Protein AF-A0A7S3PKH2-F1 (afdb_monomer_lite)

InterPro domains:
  IPR006926 Vps16, N-terminal [PF04841] (1-79)
  IPR016534 Vacuolar protein sorting-associated protein 16 [PTHR12811] (1-166)

pLDDT: mean 84.59, std 20.88, range [30.23, 98.5]

Foldseek 3Di:
DPQDLQLLSLLLVLLVCVVVVHPSVVVSLVVCVVVVNLLVSLVVLLVVLLQDLDVVSVVSSLNSSVVSLVPDPDPVSSVVSVVSSVVSVLLVLLQNVCVPPVNPRNDGSVRVVVDDLLVVLVSCLVVVVLVVSLVSCVSVVPDVVSNVVSVVSNVVVVVVVVVPPPPPPPDDPPPDPPPDPPDDDDDDDPPDRD

Secondary structure (DSSP, 8-state):
------HHHHHHHHHHHHHTT-THHHHHHHHHHHTT-HHHHHHHHHHHHHH---HHHHHHHHHHHHHHHHT---HHHHHHHHHHHHHHHHHHHHHHHHHSTTT-----HHHHHTS-HHHHHHHHHHTT-HHHHHHHHHHTT--HHHHHHHHHHHHHHHHHHHHTS-TTS-SSTTSS-SSS-----------S--

Sequence (194 aa):
RIGSFAPAAMLVDAVDAMDNDDPKADENIRAVKEEGGLVEAVRDCINAACSEFEISRQKVLLRAAALGKAFCDNRQDQSGMSEQFLNACNTLRSLNVLRHRSIGIPLTVTQYDCMTPMQVIQRLITRNHHFLAQKLCKYLRLPLSVERKVLEHWACKKVEKRGTIPVMVLNSDLGDNANSKLNLSPRNNINQDI

Radius of gyration: 23.9 Å; chains: 1; bounding box: 46×31×76 Å

Structure (mmCIF, N/CA/C/O backbone):
data_AF-A0A7S3PKH2-F1
#
_entry.id   AF-A0A7S3PKH2-F1
#
loop_
_atom_site.group_PDB
_atom_site.id
_atom_site.type_symbol
_atom_site.label_atom_id
_atom_site.label_alt_id
_atom_site.label_comp_id
_atom_site.label_asym_id
_atom_site.label_entity_id
_atom_site.label_seq_id
_atom_site.pdbx_PDB_ins_code
_atom_site.Cartn_x
_atom_site.Cartn_y
_atom_site.Cartn_z
_atom_site.occupancy
_atom_site.B_iso_or_equiv
_atom_site.auth_seq_id
_atom_site.auth_comp_id
_atom_site.auth_asym_id
_atom_site.auth_atom_id
_atom_site.pdbx_PDB_model_num
ATOM 1 N N . ARG A 1 1 ? -21.289 -17.463 10.075 1.00 44.75 1 ARG A N 1
ATOM 2 C CA . ARG A 1 1 ? -19.948 -16.855 9.912 1.00 44.75 1 ARG A CA 1
ATOM 3 C C . ARG A 1 1 ? -19.454 -16.583 11.323 1.00 44.75 1 ARG A C 1
ATOM 5 O O . ARG A 1 1 ? -20.130 -15.847 12.022 1.00 44.75 1 ARG A O 1
ATOM 12 N N . ILE A 1 2 ? -18.414 -17.2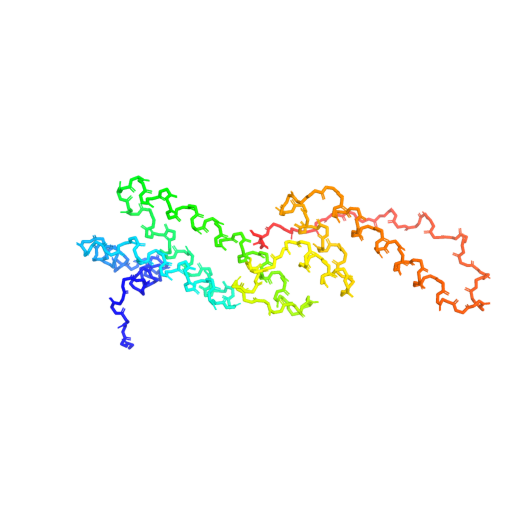70 11.793 1.00 49.44 2 ILE A N 1
ATOM 13 C CA . ILE A 1 2 ? -17.791 -16.910 13.074 1.00 49.44 2 ILE A CA 1
ATOM 14 C C . ILE A 1 2 ? -16.904 -15.709 12.735 1.00 49.44 2 ILE A C 1
ATOM 16 O O . ILE A 1 2 ? -15.962 -15.861 11.959 1.00 49.44 2 ILE A O 1
ATOM 20 N N . GLY A 1 3 ? -17.318 -14.514 13.155 1.00 64.38 3 GLY A N 1
ATOM 21 C CA . GLY A 1 3 ? -16.560 -13.280 12.942 1.00 64.38 3 GLY A CA 1
ATOM 22 C C . GLY A 1 3 ? -15.313 -13.265 13.820 1.00 64.38 3 GLY A C 1
ATOM 23 O O . GLY A 1 3 ? -15.307 -13.857 14.899 1.00 64.38 3 GLY A O 1
ATOM 24 N N . SER A 1 4 ? -14.247 -12.627 13.343 1.00 79.31 4 SER A N 1
ATOM 25 C CA . SER A 1 4 ? -13.090 -12.336 14.185 1.00 79.31 4 SER A CA 1
ATOM 26 C C . SER A 1 4 ? -13.414 -11.116 15.037 1.00 79.31 4 SER A C 1
ATOM 28 O O . SER A 1 4 ? -13.836 -10.100 14.499 1.00 79.31 4 SER A O 1
ATOM 30 N N . PHE A 1 5 ? -13.169 -11.199 16.341 1.00 86.12 5 PHE A N 1
ATOM 31 C CA . PHE A 1 5 ? -13.288 -10.059 17.256 1.00 86.12 5 PHE A CA 1
ATOM 32 C C . PHE A 1 5 ? -11.993 -9.237 17.333 1.00 86.12 5 PHE A C 1
ATOM 34 O O . PHE A 1 5 ? -11.817 -8.431 18.237 1.00 86.12 5 PHE A O 1
ATOM 41 N N . ALA A 1 6 ? -11.047 -9.455 16.411 1.00 92.75 6 ALA A N 1
ATOM 42 C CA . ALA A 1 6 ? -9.847 -8.633 16.345 1.00 92.75 6 ALA A CA 1
ATOM 43 C C . ALA A 1 6 ? -10.223 -7.186 15.959 1.00 92.75 6 ALA A C 1
ATOM 45 O O . ALA A 1 6 ? -10.975 -7.009 14.996 1.00 92.75 6 ALA A O 1
ATOM 46 N N . PRO A 1 7 ? -9.650 -6.153 16.602 1.00 94.69 7 PRO A N 1
ATOM 47 C CA . PRO A 1 7 ? -9.992 -4.754 16.334 1.00 94.69 7 PRO A CA 1
ATOM 48 C C . PRO A 1 7 ? -9.915 -4.346 14.853 1.00 94.69 7 PRO A C 1
ATOM 50 O O . PRO A 1 7 ? -10.797 -3.662 14.337 1.00 94.69 7 PRO A O 1
ATOM 53 N N . ALA A 1 8 ? -8.897 -4.816 14.125 1.00 95.94 8 ALA A N 1
ATOM 54 C CA . ALA A 1 8 ? -8.764 -4.568 12.688 1.00 95.94 8 ALA A CA 1
ATOM 55 C C . ALA A 1 8 ? -9.882 -5.228 11.859 1.00 95.94 8 ALA A C 1
ATOM 57 O O . ALA A 1 8 ? -10.367 -4.639 10.895 1.00 95.94 8 ALA A O 1
ATOM 58 N N . ALA A 1 9 ? -10.318 -6.433 12.242 1.00 95.38 9 ALA A N 1
ATOM 59 C CA . ALA A 1 9 ? -11.433 -7.112 11.585 1.00 95.38 9 ALA A CA 1
ATOM 60 C C . ALA A 1 9 ? -12.753 -6.378 11.847 1.00 95.38 9 ALA A C 1
ATOM 62 O O . ALA A 1 9 ? -13.526 -6.187 10.917 1.00 95.38 9 ALA A O 1
ATOM 63 N N . MET A 1 10 ? -12.956 -5.869 13.066 1.00 95.75 10 MET A N 1
ATOM 64 C CA . MET A 1 10 ? -14.121 -5.046 13.401 1.00 95.75 10 MET A CA 1
ATOM 65 C C . MET A 1 10 ? -14.162 -3.736 12.603 1.00 95.75 10 MET A C 1
ATOM 67 O O . MET A 1 10 ? -15.242 -3.314 12.200 1.00 95.75 10 MET A O 1
ATOM 71 N N . LEU A 1 11 ? -13.013 -3.109 12.310 1.00 96.12 11 LEU A N 1
ATOM 72 C CA . LEU A 1 11 ? -12.967 -1.947 11.408 1.00 96.12 11 LEU A CA 1
ATOM 73 C C . LEU A 1 11 ? -13.357 -2.305 9.968 1.00 96.12 11 LEU A C 1
ATOM 75 O O . LEU A 1 11 ? -13.996 -1.502 9.291 1.00 96.12 11 LEU A O 1
ATOM 79 N N . VAL A 1 12 ? -12.976 -3.490 9.486 1.00 96.75 12 VAL A N 1
ATOM 80 C CA . VAL A 1 12 ? -13.393 -3.978 8.162 1.00 96.75 12 VAL A CA 1
ATOM 81 C C . VAL A 1 12 ? -14.892 -4.272 8.146 1.00 96.75 12 VAL A C 1
ATOM 83 O O . VAL A 1 12 ? -15.587 -3.793 7.254 1.00 96.75 12 VAL A O 1
ATOM 86 N N . ASP A 1 13 ? -15.404 -4.964 9.165 1.00 95.75 13 ASP A N 1
ATOM 87 C CA . ASP A 1 13 ? -16.836 -5.231 9.320 1.00 95.75 13 ASP A CA 1
ATOM 88 C C . ASP A 1 13 ? -17.636 -3.924 9.454 1.00 95.75 13 ASP A C 1
ATOM 90 O O . ASP A 1 13 ? -18.756 -3.833 8.960 1.00 95.75 13 ASP A O 1
ATOM 94 N N . ALA A 1 14 ? -17.066 -2.888 10.080 1.00 95.38 14 ALA A N 1
ATOM 95 C CA . ALA A 1 14 ? -17.668 -1.561 10.133 1.00 95.38 14 ALA A CA 1
ATOM 96 C C . ALA A 1 14 ? -17.774 -0.920 8.744 1.00 95.38 14 ALA A C 1
ATOM 98 O O . ALA A 1 14 ? -18.816 -0.361 8.427 1.00 95.38 14 ALA A O 1
ATOM 99 N N . VAL A 1 15 ? -16.744 -1.025 7.895 1.00 95.81 15 VAL A N 1
ATOM 100 C CA . VAL A 1 15 ? -16.811 -0.538 6.504 1.00 95.81 15 VAL A CA 1
ATOM 101 C C . VAL A 1 15 ? -17.889 -1.276 5.714 1.00 95.81 15 VAL A C 1
ATOM 103 O O . VAL A 1 15 ? -18.673 -0.632 5.019 1.00 95.81 15 VAL A O 1
ATOM 106 N N . ASP A 1 16 ? -17.961 -2.600 5.847 1.00 94.62 16 ASP A N 1
ATOM 107 C CA . ASP A 1 16 ? -18.992 -3.400 5.185 1.00 94.62 16 ASP A CA 1
ATOM 108 C C . ASP A 1 16 ? -20.396 -3.031 5.699 1.00 94.62 16 ASP A C 1
ATOM 110 O O . ASP A 1 16 ? -21.332 -2.910 4.912 1.00 94.62 16 ASP A O 1
ATOM 114 N N . ALA A 1 17 ? -20.560 -2.808 7.005 1.00 95.19 17 ALA A N 1
ATOM 115 C CA . ALA A 1 17 ? -21.818 -2.352 7.594 1.00 95.19 17 ALA A CA 1
ATOM 116 C C . ALA A 1 17 ? -22.208 -0.947 7.103 1.00 95.19 17 ALA A C 1
ATOM 118 O O . ALA A 1 17 ? -23.367 -0.733 6.754 1.00 95.19 17 ALA A O 1
ATOM 119 N N . MET A 1 18 ? -21.249 -0.019 6.992 1.00 93.31 18 MET A N 1
ATOM 120 C CA . MET A 1 18 ? -21.479 1.326 6.446 1.00 93.31 18 MET A CA 1
ATOM 121 C C . MET A 1 18 ? -21.969 1.277 4.999 1.00 93.31 18 MET A C 1
ATOM 123 O O . MET A 1 18 ? -22.882 2.012 4.644 1.00 93.31 18 MET A O 1
ATOM 127 N N . ASP A 1 19 ? -21.391 0.403 4.172 1.00 94.12 19 ASP A N 1
ATOM 128 C CA . ASP A 1 19 ? -21.799 0.241 2.771 1.00 94.12 19 ASP A CA 1
ATOM 129 C C . ASP A 1 19 ? -23.224 -0.329 2.626 1.00 94.12 19 ASP A C 1
ATOM 131 O O . ASP A 1 19 ? -23.827 -0.209 1.560 1.00 94.12 19 ASP A O 1
ATOM 135 N N . ASN A 1 20 ? -23.761 -0.936 3.689 1.00 95.56 20 ASN A N 1
ATOM 136 C CA . ASN A 1 20 ? -25.107 -1.507 3.746 1.00 95.56 20 ASN A CA 1
ATOM 137 C C . ASN A 1 20 ? -26.087 -0.680 4.602 1.00 95.56 20 ASN A C 1
ATOM 139 O O . ASN A 1 20 ? -27.177 -1.173 4.893 1.00 95.56 20 ASN A O 1
ATOM 143 N N . ASP A 1 21 ? -25.707 0.532 5.028 1.00 93.88 21 ASP A N 1
ATOM 144 C CA . ASP A 1 21 ? -26.478 1.372 5.959 1.00 93.88 21 ASP A CA 1
ATOM 145 C C . ASP A 1 21 ? -26.887 0.630 7.261 1.00 93.88 21 ASP A C 1
ATOM 147 O O . ASP A 1 21 ? -27.931 0.902 7.859 1.00 93.88 21 ASP A O 1
ATOM 151 N N . ASP A 1 22 ? -26.070 -0.332 7.712 1.00 95.19 22 ASP A N 1
ATOM 152 C CA . ASP A 1 22 ? -26.314 -1.115 8.929 1.00 95.19 22 ASP A CA 1
ATOM 153 C C . ASP A 1 22 ? -25.787 -0.343 10.161 1.00 95.19 22 ASP A C 1
ATOM 155 O O . ASP A 1 22 ? -24.598 0.003 10.208 1.00 95.19 22 ASP A O 1
ATOM 159 N N . PRO A 1 23 ? -26.621 -0.091 11.195 1.00 92.25 23 PRO A N 1
ATOM 160 C CA . PRO A 1 23 ? -26.207 0.615 12.413 1.00 92.25 23 PRO A CA 1
ATOM 161 C C . PRO A 1 23 ? -25.042 -0.052 13.160 1.00 92.25 23 PRO A C 1
ATOM 163 O O . PRO A 1 23 ? -24.357 0.620 13.934 1.00 92.25 23 PRO A O 1
ATOM 166 N N . LYS A 1 24 ? -24.753 -1.334 12.896 1.00 92.00 24 LYS A N 1
ATOM 167 C CA . LYS A 1 24 ? -23.571 -2.028 13.433 1.00 92.00 24 LYS A CA 1
ATOM 168 C C . LYS A 1 24 ? -22.248 -1.362 13.073 1.00 92.00 24 LYS A C 1
ATOM 170 O O . LYS A 1 24 ? -21.253 -1.601 13.753 1.00 92.00 24 LYS A O 1
ATOM 175 N N . ALA A 1 25 ? -22.216 -0.535 12.029 1.00 93.12 25 ALA A N 1
ATOM 176 C CA . ALA A 1 25 ? -21.058 0.290 11.714 1.00 93.12 25 ALA A CA 1
ATOM 177 C C . ALA A 1 25 ? -20.608 1.122 12.925 1.00 93.12 25 ALA A C 1
ATOM 179 O O . ALA A 1 25 ? -19.445 1.062 13.328 1.00 93.12 25 ALA A O 1
ATOM 180 N N . ASP A 1 26 ? -21.546 1.848 13.536 1.00 93.19 26 ASP A N 1
ATOM 181 C CA . ASP A 1 26 ? -21.287 2.704 14.693 1.00 93.19 26 ASP A CA 1
ATOM 182 C C . ASP A 1 26 ? -20.911 1.872 15.927 1.00 93.19 26 ASP A C 1
ATOM 184 O O . ASP A 1 26 ? -19.992 2.238 16.661 1.00 93.19 26 ASP A O 1
ATOM 188 N N . GLU A 1 27 ? -21.584 0.736 16.137 1.00 93.50 27 GLU A N 1
ATOM 189 C CA . GLU A 1 27 ? -21.308 -0.189 17.246 1.00 93.50 27 GLU A CA 1
ATOM 190 C C . GLU A 1 27 ? -19.873 -0.730 17.184 1.00 93.50 27 GLU A C 1
ATOM 192 O O . GLU A 1 27 ? -19.136 -0.651 18.168 1.00 93.50 27 GLU A O 1
ATOM 197 N N . ASN A 1 28 ? -19.443 -1.206 16.012 1.00 93.62 28 ASN A N 1
ATOM 198 C CA . ASN A 1 28 ? -18.109 -1.770 15.811 1.00 93.62 28 ASN A CA 1
ATOM 199 C C . ASN A 1 28 ? -17.004 -0.728 16.032 1.00 93.62 28 ASN A C 1
ATOM 201 O O . ASN A 1 28 ? -16.009 -1.013 16.698 1.00 93.62 28 ASN A O 1
ATOM 205 N N . ILE A 1 29 ? -17.167 0.491 15.503 1.00 93.56 29 ILE A N 1
ATOM 206 C CA . ILE A 1 29 ? -16.170 1.561 15.669 1.00 93.56 29 ILE A CA 1
ATOM 207 C C . ILE A 1 29 ? -16.077 1.992 17.135 1.00 93.56 29 ILE A C 1
ATOM 209 O O . ILE A 1 29 ? -14.972 2.198 17.644 1.00 93.56 29 ILE A O 1
ATOM 213 N N . ARG A 1 30 ? -17.220 2.129 17.822 1.00 93.62 30 ARG A N 1
ATOM 214 C CA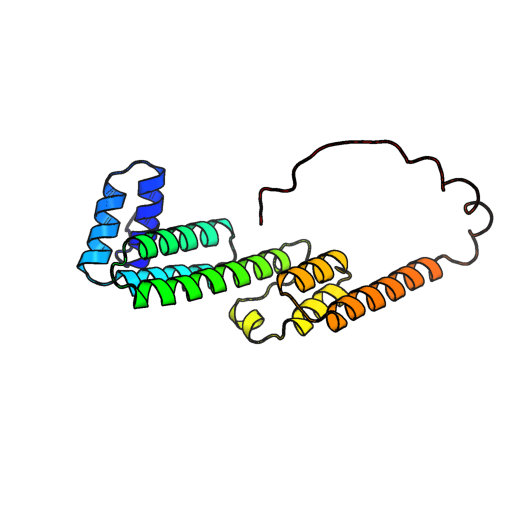 . ARG A 1 30 ? -17.246 2.496 19.245 1.00 93.62 30 ARG A CA 1
ATOM 215 C C . ARG A 1 30 ? -16.586 1.435 20.106 1.00 93.62 30 ARG A C 1
ATOM 217 O O . ARG A 1 30 ? -15.742 1.802 20.912 1.00 93.62 30 ARG A O 1
ATOM 224 N N . ALA A 1 31 ? -16.878 0.158 19.871 1.00 93.75 31 ALA A N 1
ATOM 225 C CA . ALA A 1 31 ? -16.247 -0.939 20.599 1.00 93.75 31 ALA A CA 1
ATOM 226 C C . ALA A 1 31 ? -14.712 -0.895 20.476 1.00 93.75 31 ALA A C 1
ATOM 228 O O . ALA A 1 31 ? -14.007 -0.869 21.482 1.00 93.75 31 ALA A O 1
ATOM 229 N N . VAL A 1 32 ? -14.183 -0.749 19.253 1.00 94.25 32 VAL A N 1
ATOM 230 C CA . VAL A 1 32 ? -12.729 -0.629 19.026 1.00 94.25 32 VAL A CA 1
ATOM 231 C C . VAL A 1 32 ? -12.134 0.610 19.712 1.00 94.25 32 VAL A C 1
ATOM 233 O O . VAL A 1 32 ? -11.001 0.573 20.202 1.00 94.25 32 VAL A O 1
ATOM 236 N N . LYS A 1 33 ? -12.872 1.728 19.738 1.00 93.19 33 LYS A N 1
ATOM 237 C CA . LYS A 1 33 ? -12.431 2.976 20.375 1.00 93.19 33 LYS A CA 1
ATOM 238 C C . LYS A 1 33 ? -12.424 2.876 21.903 1.00 93.19 33 LYS A C 1
ATOM 240 O O . LYS A 1 33 ? -11.455 3.316 22.517 1.00 93.19 33 LYS A O 1
ATOM 245 N N . GLU A 1 34 ? -13.470 2.317 22.503 1.00 92.62 34 GLU A N 1
ATOM 246 C CA . GLU A 1 34 ? -13.624 2.166 23.957 1.00 92.62 34 GLU A CA 1
ATOM 247 C C . GLU A 1 34 ? -12.574 1.222 24.554 1.00 92.62 34 GLU A C 1
ATOM 249 O O . GLU A 1 34 ? -12.066 1.477 25.645 1.00 92.62 34 GLU A O 1
ATOM 254 N N . GLU A 1 35 ? -12.166 0.196 23.805 1.00 91.12 35 GLU A N 1
ATOM 255 C CA . GLU A 1 35 ? -11.069 -0.705 24.180 1.00 91.12 35 GLU A CA 1
ATOM 256 C C . GLU A 1 35 ? -9.669 -0.092 23.972 1.00 91.12 35 GLU A C 1
ATOM 258 O O . GLU A 1 35 ? -8.658 -0.705 24.312 1.00 91.12 35 GLU A O 1
ATOM 263 N N . GLY A 1 36 ? -9.577 1.117 23.405 1.00 89.12 36 GLY A N 1
ATOM 264 C CA . GLY A 1 36 ? -8.302 1.782 23.116 1.00 89.12 36 GLY A CA 1
ATOM 265 C C . GLY A 1 36 ? -7.509 1.151 21.963 1.00 89.12 36 GLY A C 1
ATOM 266 O O . GLY A 1 36 ? -6.357 1.519 21.736 1.00 89.12 36 GLY A O 1
ATOM 267 N N . GLY A 1 37 ? -8.115 0.235 21.202 1.00 90.88 37 GLY A N 1
ATOM 268 C CA . GLY A 1 37 ? -7.459 -0.537 20.142 1.00 90.88 37 GLY A CA 1
ATOM 269 C C . GLY A 1 37 ? -7.336 0.183 18.796 1.00 90.88 37 GLY A C 1
ATOM 270 O O . GLY A 1 37 ? -6.770 -0.369 17.857 1.00 90.88 37 GLY A O 1
ATOM 271 N N . LEU A 1 38 ? -7.853 1.409 18.664 1.00 94.31 38 LEU A N 1
ATOM 272 C CA . LEU A 1 38 ? -8.009 2.089 17.371 1.00 94.31 38 LEU A CA 1
ATOM 273 C C . LEU A 1 38 ? -6.685 2.288 16.614 1.00 94.31 38 LEU A C 1
ATOM 275 O O . LEU A 1 38 ? -6.620 2.063 15.407 1.00 94.31 38 LEU A O 1
ATOM 279 N N . VAL A 1 39 ? -5.618 2.687 17.314 1.00 95.69 39 VAL A N 1
ATOM 280 C CA . VAL A 1 39 ? -4.307 2.942 16.691 1.00 95.69 39 VAL A CA 1
ATOM 281 C C . VAL A 1 39 ? -3.681 1.650 16.162 1.00 95.69 39 VAL A C 1
ATOM 283 O O . VAL A 1 39 ? -3.133 1.627 15.058 1.00 95.69 39 VAL A O 1
ATOM 286 N N . GLU A 1 40 ? -3.769 0.570 16.935 1.00 96.00 40 GLU A N 1
ATOM 287 C CA . GLU A 1 40 ? -3.270 -0.747 16.537 1.00 96.00 40 GLU A CA 1
ATOM 288 C C . GLU A 1 40 ? -4.110 -1.328 15.397 1.00 96.00 40 GLU A C 1
ATOM 290 O O . GLU A 1 40 ? -3.555 -1.722 14.376 1.00 96.00 40 GLU A O 1
ATOM 295 N N . ALA A 1 41 ? -5.439 -1.238 15.489 1.00 97.19 41 ALA A N 1
ATOM 296 C CA . ALA A 1 41 ? -6.366 -1.688 14.455 1.00 97.19 41 ALA A CA 1
ATOM 297 C C . ALA A 1 41 ? -6.105 -1.022 13.094 1.00 97.19 41 ALA A C 1
ATOM 299 O O . ALA A 1 41 ? -6.090 -1.689 12.057 1.00 97.19 41 ALA A O 1
ATOM 300 N N . VAL A 1 42 ? -5.863 0.295 13.086 1.00 97.81 42 VAL A N 1
ATOM 301 C CA . VAL A 1 42 ? -5.504 1.041 11.870 1.00 97.81 42 VAL A CA 1
ATOM 302 C C . VAL A 1 42 ? -4.170 0.555 11.309 1.00 97.81 42 VAL A C 1
ATOM 304 O O . VAL A 1 42 ? -4.059 0.338 10.099 1.00 97.81 42 VAL A O 1
ATOM 307 N N . ARG A 1 43 ? -3.158 0.376 12.165 1.00 97.69 43 ARG A N 1
ATOM 308 C CA . ARG A 1 43 ? -1.836 -0.105 11.748 1.00 97.69 43 ARG A CA 1
ATOM 309 C C . ARG A 1 43 ? -1.917 -1.510 11.158 1.00 97.69 43 ARG A C 1
ATOM 311 O O . ARG A 1 43 ? -1.320 -1.761 10.115 1.00 97.69 43 ARG A O 1
ATOM 318 N N . ASP A 1 44 ? -2.698 -2.387 11.769 1.00 98.06 44 ASP A N 1
ATOM 319 C CA . ASP A 1 44 ? -2.919 -3.749 11.299 1.00 98.06 44 ASP A CA 1
ATOM 320 C C . ASP A 1 44 ? -3.655 -3.778 9.962 1.00 98.06 44 ASP A C 1
ATOM 322 O O . ASP A 1 44 ? -3.247 -4.511 9.065 1.00 98.06 44 ASP A O 1
ATOM 326 N N . CYS A 1 45 ? -4.663 -2.922 9.765 1.00 98.31 45 CYS A N 1
ATOM 327 C CA . CYS A 1 45 ? -5.311 -2.762 8.462 1.00 98.31 45 CYS A CA 1
ATOM 328 C C . CYS A 1 45 ? -4.315 -2.302 7.382 1.00 98.31 45 CYS A C 1
ATOM 330 O O . CYS A 1 45 ? -4.312 -2.835 6.271 1.00 98.31 45 CYS A O 1
ATOM 332 N N . ILE A 1 46 ? -3.435 -1.3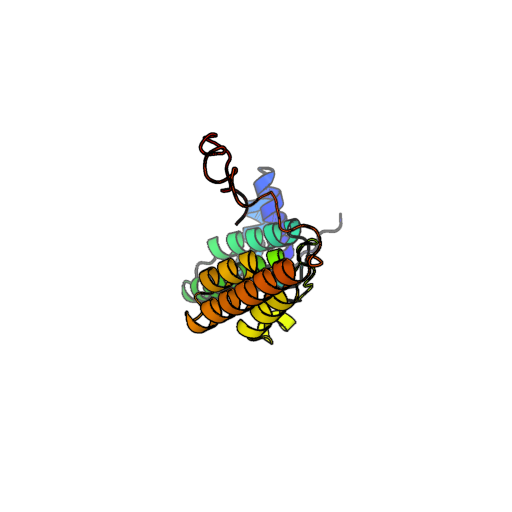43 7.699 1.00 98.50 46 ILE A N 1
ATOM 333 C CA . ILE A 1 46 ? -2.387 -0.869 6.778 1.00 98.50 46 ILE A CA 1
ATOM 334 C C . ILE A 1 46 ? -1.396 -1.995 6.452 1.00 98.50 46 ILE A C 1
ATOM 336 O O . ILE A 1 46 ? -1.090 -2.232 5.282 1.00 98.50 46 ILE A O 1
ATOM 340 N N . ASN A 1 47 ? -0.913 -2.710 7.468 1.00 98.06 47 ASN A N 1
ATOM 341 C CA . ASN A 1 47 ? 0.034 -3.811 7.305 1.00 98.06 47 ASN A CA 1
ATOM 342 C C . ASN A 1 47 ? -0.576 -4.958 6.495 1.00 98.06 47 ASN A C 1
ATOM 344 O O . ASN A 1 47 ? 0.049 -5.443 5.553 1.00 98.06 47 ASN A O 1
ATOM 348 N N . ALA A 1 48 ? -1.818 -5.338 6.799 1.00 98.00 48 ALA A N 1
ATOM 349 C CA . ALA A 1 48 ? -2.558 -6.335 6.042 1.00 98.00 48 ALA A CA 1
ATOM 350 C C . ALA A 1 48 ? -2.711 -5.908 4.575 1.00 98.00 48 ALA A C 1
ATOM 352 O O . ALA A 1 48 ? -2.448 -6.709 3.681 1.00 98.00 48 ALA A O 1
ATOM 353 N N . ALA A 1 49 ? -3.036 -4.637 4.300 1.00 98.38 49 ALA A N 1
ATOM 354 C CA . ALA A 1 49 ? -3.107 -4.134 2.927 1.00 98.38 49 ALA A CA 1
ATOM 355 C C . ALA A 1 49 ? -1.757 -4.275 2.202 1.00 98.38 49 ALA A C 1
ATOM 357 O O . ALA A 1 49 ? -1.714 -4.676 1.041 1.00 98.38 49 ALA A O 1
ATOM 358 N N . CYS A 1 50 ? -0.644 -4.002 2.886 1.00 98.00 50 CYS A N 1
ATOM 359 C CA . CYS A 1 50 ? 0.711 -4.175 2.355 1.00 98.00 50 CYS A CA 1
ATOM 360 C C . CYS A 1 50 ? 1.080 -5.644 2.068 1.00 98.00 50 CYS A C 1
ATOM 362 O O . CYS A 1 50 ? 1.864 -5.917 1.152 1.00 98.00 50 CYS A O 1
ATOM 364 N N . SER A 1 51 ? 0.512 -6.591 2.816 1.00 97.12 51 SER A N 1
ATOM 365 C CA . SER A 1 51 ? 0.690 -8.032 2.597 1.00 97.12 51 SER A CA 1
ATOM 366 C C . SER A 1 51 ? -0.196 -8.596 1.483 1.00 97.12 51 SER A C 1
ATOM 368 O O . SER A 1 51 ? 0.106 -9.662 0.947 1.00 97.12 51 SER A O 1
ATOM 370 N N . GLU A 1 52 ? -1.256 -7.887 1.098 1.00 96.69 52 GLU A N 1
ATOM 371 C CA . GLU A 1 52 ? -2.201 -8.341 0.083 1.00 96.69 52 GLU A CA 1
ATOM 372 C C . GLU A 1 52 ? -1.738 -8.053 -1.353 1.00 96.69 52 GLU A C 1
ATOM 374 O O . GLU A 1 52 ? -1.103 -7.038 -1.667 1.00 96.69 52 GLU A O 1
ATOM 379 N N . PHE A 1 53 ? -2.107 -8.954 -2.265 1.00 94.94 53 PHE A N 1
ATOM 380 C CA . PHE A 1 53 ? -1.892 -8.793 -3.710 1.00 94.94 53 PHE A CA 1
ATOM 381 C C . PHE A 1 53 ? -3.177 -8.429 -4.457 1.00 94.94 53 PHE A C 1
ATOM 383 O O . PHE A 1 53 ? -3.109 -7.852 -5.543 1.00 94.94 53 PHE A O 1
ATOM 390 N N . GLU A 1 54 ? -4.340 -8.757 -3.895 1.00 96.38 54 GLU A N 1
ATOM 391 C CA . GLU A 1 54 ? -5.629 -8.459 -4.507 1.00 96.38 54 GLU A CA 1
ATOM 392 C C . GLU A 1 54 ? -6.016 -6.993 -4.258 1.00 96.38 54 GLU A C 1
ATOM 394 O O . GLU A 1 54 ? -6.167 -6.558 -3.116 1.00 96.38 54 GLU A O 1
ATOM 399 N N . ILE A 1 55 ? -6.189 -6.217 -5.333 1.00 96.75 55 ILE A N 1
ATOM 400 C CA . ILE A 1 55 ? -6.439 -4.766 -5.249 1.00 96.75 55 ILE A CA 1
ATOM 401 C C . ILE A 1 55 ? -7.755 -4.458 -4.517 1.00 96.75 55 ILE A C 1
ATOM 403 O O . ILE A 1 55 ? -7.836 -3.476 -3.782 1.00 96.75 55 ILE A O 1
ATOM 407 N N . SER A 1 56 ? -8.784 -5.288 -4.692 1.00 96.81 56 SER A N 1
ATOM 408 C CA . SER A 1 56 ? -10.066 -5.185 -3.978 1.00 96.81 56 SER A CA 1
ATOM 409 C C . SER A 1 56 ? -9.865 -5.257 -2.458 1.00 96.81 56 SER A C 1
ATOM 411 O O . SER A 1 56 ? -10.288 -4.351 -1.742 1.00 96.81 56 SER A O 1
ATOM 413 N N . ARG A 1 57 ? -9.141 -6.273 -1.969 1.00 97.31 57 ARG A N 1
ATOM 414 C CA . ARG A 1 57 ? -8.838 -6.472 -0.542 1.00 97.31 57 ARG A CA 1
ATOM 415 C C . ARG A 1 57 ? -7.975 -5.347 0.017 1.00 97.31 57 ARG A C 1
ATOM 417 O O . ARG A 1 57 ? -8.290 -4.817 1.078 1.00 97.31 57 ARG A O 1
ATOM 424 N N . GLN A 1 58 ? -6.950 -4.913 -0.721 1.00 98.12 58 GLN A N 1
ATOM 425 C CA . GLN A 1 58 ? -6.154 -3.738 -0.349 1.00 98.12 58 GLN A CA 1
ATOM 426 C C . GLN A 1 58 ? -7.031 -2.492 -0.163 1.00 98.12 58 GLN A C 1
ATOM 428 O O . GLN A 1 58 ? -6.882 -1.781 0.827 1.00 98.12 58 GLN A O 1
ATOM 433 N N . LYS A 1 59 ? -7.959 -2.227 -1.097 1.00 97.69 59 LYS A N 1
ATOM 434 C CA . LYS A 1 59 ? -8.875 -1.078 -1.019 1.00 97.69 59 LYS A CA 1
ATOM 435 C C . LYS A 1 59 ? -9.773 -1.164 0.218 1.00 97.69 59 LYS A C 1
ATOM 437 O O . LYS A 1 59 ? -9.903 -0.162 0.912 1.00 97.69 59 LYS A O 1
ATOM 442 N N . VAL A 1 60 ? -10.348 -2.330 0.520 1.00 97.75 60 VAL A N 1
ATOM 443 C CA . VAL A 1 60 ? -11.185 -2.529 1.722 1.00 97.75 60 VAL A CA 1
ATOM 444 C C . VAL A 1 60 ? -10.384 -2.277 3.003 1.00 97.75 60 VAL A C 1
ATOM 446 O O . VAL A 1 60 ? -10.807 -1.490 3.845 1.00 97.75 60 VAL A O 1
ATOM 449 N N . LEU A 1 61 ? -9.184 -2.848 3.116 1.00 98.44 61 LEU A N 1
ATOM 450 C CA . LEU A 1 61 ? -8.312 -2.665 4.281 1.00 98.44 61 LEU A CA 1
ATOM 451 C C . LEU A 1 61 ? -7.872 -1.204 4.461 1.00 98.44 61 LEU A C 1
ATOM 453 O O . LEU A 1 61 ? -7.891 -0.673 5.569 1.00 98.44 61 LEU A O 1
ATOM 457 N N . LEU A 1 62 ? -7.532 -0.509 3.372 1.00 98.31 62 LEU A N 1
ATOM 458 C CA . LEU A 1 62 ? -7.200 0.917 3.428 1.00 98.31 62 LEU A CA 1
ATOM 459 C C . LEU A 1 62 ? -8.421 1.780 3.780 1.00 98.31 62 LEU A C 1
ATOM 461 O O . LEU A 1 62 ? -8.274 2.772 4.491 1.00 98.31 62 LEU A O 1
ATOM 465 N N . ARG A 1 63 ? -9.631 1.416 3.341 1.00 97.88 63 ARG A N 1
ATOM 466 C CA . ARG A 1 63 ? -10.863 2.094 3.779 1.00 97.88 63 ARG A CA 1
ATOM 467 C C . ARG A 1 63 ? -11.094 1.909 5.278 1.00 97.88 63 ARG A C 1
ATOM 469 O O . ARG A 1 63 ? -11.363 2.897 5.951 1.00 97.88 63 ARG A O 1
ATOM 476 N N . ALA A 1 64 ? -10.903 0.698 5.800 1.00 97.56 64 ALA A N 1
ATOM 477 C CA . ALA A 1 64 ? -11.011 0.408 7.232 1.00 97.56 64 ALA A CA 1
ATOM 478 C C . ALA A 1 64 ? -9.980 1.198 8.054 1.00 97.56 64 ALA A C 1
ATOM 480 O O . ALA A 1 64 ? -10.320 1.828 9.055 1.00 97.56 64 ALA A O 1
ATOM 481 N N . ALA A 1 65 ? -8.734 1.274 7.577 1.00 97.88 65 ALA A N 1
ATOM 482 C CA . ALA A 1 65 ? -7.709 2.121 8.181 1.00 97.88 65 ALA A CA 1
ATOM 483 C C . ALA A 1 65 ? -8.099 3.610 8.153 1.00 97.88 65 ALA A C 1
ATOM 485 O O . ALA A 1 65 ? -7.954 4.311 9.152 1.00 97.88 65 ALA A O 1
ATOM 486 N N . ALA A 1 66 ? -8.600 4.115 7.021 1.00 97.00 66 ALA A N 1
ATOM 487 C CA . ALA A 1 66 ? -9.029 5.507 6.892 1.00 97.00 66 ALA A CA 1
ATOM 488 C C . ALA A 1 66 ? -10.198 5.842 7.828 1.00 97.00 66 ALA A C 1
ATOM 490 O O . ALA A 1 66 ? -10.188 6.912 8.438 1.00 97.00 66 ALA A O 1
ATOM 491 N N . LEU A 1 67 ? -11.146 4.912 7.974 1.00 95.38 67 LEU A N 1
ATOM 492 C CA . LEU A 1 67 ? -12.245 4.996 8.925 1.00 95.38 67 LEU A CA 1
ATOM 493 C C . LEU A 1 67 ? -11.708 5.097 10.353 1.00 95.38 67 LEU A C 1
ATOM 495 O O . LEU A 1 67 ? -11.944 6.102 11.013 1.00 95.38 67 LEU A O 1
ATOM 499 N N . GLY A 1 68 ? -10.897 4.134 10.801 1.00 95.31 68 GLY A N 1
ATOM 500 C CA . GLY A 1 68 ? -10.333 4.151 12.153 1.00 95.31 68 GLY A CA 1
ATOM 501 C C . GLY A 1 68 ? -9.542 5.430 12.460 1.00 95.31 68 GLY A C 1
ATOM 502 O O . GLY A 1 68 ? -9.711 6.026 13.520 1.00 95.31 68 GLY A O 1
ATOM 503 N N . LYS A 1 69 ? -8.757 5.947 11.503 1.00 95.00 69 LYS A N 1
ATOM 504 C CA . LYS A 1 69 ? -8.054 7.236 11.663 1.00 95.00 69 LYS A CA 1
ATOM 505 C C . LYS A 1 69 ? -8.989 8.419 11.920 1.00 95.00 69 LYS A C 1
ATOM 507 O O . LYS A 1 69 ? -8.582 9.357 12.604 1.00 95.00 69 LYS A O 1
ATOM 512 N N . ALA A 1 70 ? -10.189 8.421 11.341 1.00 93.38 70 ALA A N 1
ATOM 513 C CA . ALA A 1 70 ? -11.141 9.522 11.475 1.00 93.38 70 ALA A CA 1
ATOM 514 C C . ALA A 1 70 ? -11.746 9.618 12.886 1.00 93.38 70 ALA A C 1
ATOM 516 O O . ALA A 1 70 ? -12.158 10.700 13.291 1.00 93.38 70 ALA A O 1
ATOM 517 N N . PHE A 1 71 ? -11.750 8.515 13.643 1.00 92.31 71 PHE A N 1
ATOM 518 C CA . PHE A 1 71 ? -12.312 8.436 14.997 1.00 92.31 71 PHE A CA 1
ATOM 519 C C . PHE A 1 71 ? -11.269 8.580 16.120 1.00 92.31 71 PHE A C 1
ATOM 521 O O . PHE A 1 71 ? -11.618 8.489 17.302 1.00 92.31 71 PHE A O 1
ATOM 528 N N . CYS A 1 72 ? -9.998 8.801 15.767 1.00 89.81 72 CYS A N 1
ATOM 529 C CA . CYS A 1 72 ? -8.910 8.987 16.721 1.00 89.81 72 CYS A CA 1
ATOM 530 C C . CYS A 1 72 ? -8.845 10.441 17.211 1.00 89.81 72 CYS A C 1
ATOM 532 O O . CYS A 1 72 ? -8.665 11.360 16.412 1.00 89.81 72 CYS A O 1
ATOM 534 N N . ASP A 1 73 ? -8.944 10.639 18.527 1.00 89.25 73 ASP A N 1
ATOM 535 C CA . ASP A 1 73 ? -8.971 11.979 19.132 1.00 89.25 73 ASP A CA 1
ATOM 536 C C . ASP A 1 73 ? -7.560 12.561 19.351 1.00 89.25 73 ASP A C 1
ATOM 538 O O . ASP A 1 73 ? -7.370 13.781 19.368 1.00 89.25 73 ASP A O 1
ATOM 542 N N . ASN A 1 74 ? -6.544 11.701 19.505 1.00 91.25 74 ASN A N 1
ATOM 543 C CA . ASN A 1 74 ? -5.166 12.131 19.721 1.00 91.25 74 ASN A CA 1
ATOM 544 C C . ASN A 1 74 ? -4.522 12.587 18.403 1.00 91.25 74 ASN A C 1
ATOM 546 O O . ASN A 1 74 ? -4.256 11.794 17.501 1.00 91.25 74 ASN A O 1
ATOM 550 N N . ARG A 1 75 ? -4.190 13.880 18.323 1.00 89.44 75 ARG A N 1
ATOM 551 C CA . ARG A 1 75 ? -3.556 14.493 17.145 1.00 89.44 75 ARG A CA 1
ATOM 552 C C . ARG A 1 75 ? -2.199 13.890 16.783 1.00 89.44 75 ARG A C 1
ATOM 554 O O . ARG A 1 75 ? -1.885 13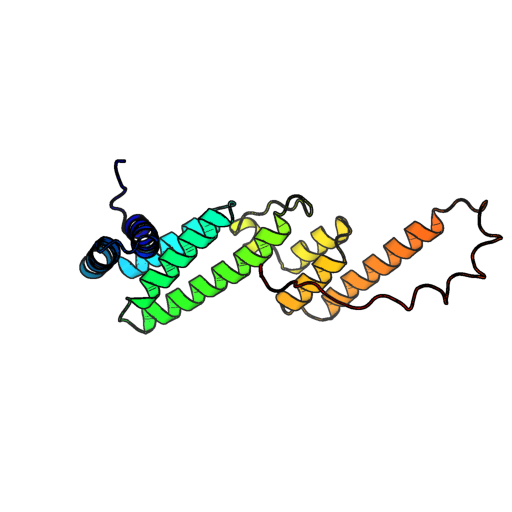.807 15.596 1.00 89.44 75 ARG A O 1
ATOM 561 N N . GLN A 1 76 ? -1.385 13.501 17.766 1.00 90.00 76 GLN A N 1
ATOM 562 C CA . GLN A 1 76 ? -0.075 12.904 17.495 1.00 90.00 76 GLN A CA 1
ATOM 563 C C . GLN A 1 76 ? -0.248 11.540 16.824 1.00 90.00 76 GLN A C 1
ATOM 565 O O . GLN A 1 76 ? 0.288 11.332 15.733 1.00 90.00 76 GLN A O 1
ATOM 570 N N . ASP A 1 77 ? -1.083 10.675 17.399 1.00 92.00 77 ASP A N 1
ATOM 571 C CA . ASP A 1 77 ? -1.391 9.360 16.830 1.00 92.00 77 ASP A CA 1
ATOM 572 C C . ASP A 1 77 ? -2.024 9.490 15.440 1.00 92.00 77 ASP A C 1
ATOM 574 O O . ASP A 1 77 ? -1.608 8.823 14.491 1.00 92.00 77 ASP A O 1
ATOM 578 N N . GLN A 1 78 ? -2.970 10.420 15.275 1.00 91.81 78 GLN A N 1
ATOM 579 C CA . GLN A 1 78 ? -3.614 10.693 13.991 1.00 91.81 78 GLN A CA 1
ATOM 580 C C . GLN A 1 78 ? -2.605 11.102 12.904 1.00 91.81 78 GLN A C 1
ATOM 582 O O . GLN A 1 78 ? -2.708 10.652 11.755 1.00 91.81 78 GLN A O 1
ATOM 587 N N . SER A 1 79 ? -1.625 11.942 13.252 1.00 93.00 79 SER A N 1
ATOM 588 C CA . SER A 1 79 ? -0.578 12.383 12.326 1.00 93.00 79 SER A CA 1
ATOM 589 C C . SER A 1 79 ? 0.339 11.227 11.907 1.00 93.00 79 SER A C 1
ATOM 591 O O . SER A 1 79 ? 0.526 11.010 10.708 1.00 93.00 79 SER A O 1
ATOM 593 N N . GLY A 1 80 ? 0.802 10.411 12.863 1.00 94.19 80 GLY A N 1
ATOM 594 C CA . GLY A 1 80 ? 1.667 9.259 12.593 1.00 94.19 80 GLY A CA 1
ATOM 595 C C . GLY A 1 80 ? 0.966 8.176 11.770 1.00 94.19 80 GLY A C 1
ATOM 596 O O . GLY A 1 80 ? 1.527 7.661 10.802 1.00 94.19 80 GLY A O 1
ATOM 597 N N . MET A 1 81 ? -0.302 7.883 12.072 1.00 95.12 81 MET A N 1
ATOM 598 C CA . MET A 1 81 ? -1.118 6.979 11.256 1.00 95.12 81 MET A CA 1
ATOM 599 C C . MET A 1 81 ? -1.365 7.536 9.851 1.00 95.12 81 MET A C 1
ATOM 601 O O . MET A 1 81 ? -1.431 6.778 8.884 1.00 95.12 81 MET A O 1
ATOM 605 N N . SER A 1 82 ? -1.508 8.856 9.704 1.00 95.88 82 SER A N 1
ATOM 606 C CA . SER A 1 82 ? -1.700 9.478 8.391 1.00 95.88 82 SER A CA 1
ATOM 607 C C . SER A 1 82 ? -0.457 9.376 7.515 1.00 95.88 82 SER A C 1
ATOM 609 O O . SER A 1 82 ? -0.593 9.063 6.334 1.00 95.88 82 SER A O 1
ATOM 611 N N . GLU A 1 83 ? 0.734 9.554 8.082 1.00 96.25 83 GLU A N 1
ATOM 612 C CA . GLU A 1 83 ? 1.995 9.325 7.375 1.00 96.25 83 GLU A CA 1
ATOM 613 C C . GLU A 1 83 ? 2.135 7.862 6.929 1.00 96.25 83 GLU A C 1
ATOM 615 O O . GLU A 1 83 ? 2.341 7.597 5.742 1.00 96.25 83 GLU A O 1
ATOM 620 N N . GLN A 1 84 ? 1.925 6.907 7.844 1.00 96.69 84 GLN A N 1
ATOM 621 C CA . GLN A 1 84 ? 1.974 5.469 7.540 1.00 96.69 84 GLN A CA 1
ATOM 622 C C . GLN A 1 84 ? 0.977 5.085 6.439 1.00 96.69 84 GLN A C 1
ATOM 624 O O . GLN A 1 84 ? 1.323 4.379 5.491 1.00 96.69 84 GLN A O 1
ATOM 629 N N . PHE A 1 85 ? -0.246 5.610 6.523 1.00 97.88 85 PHE A N 1
ATOM 630 C CA . PHE A 1 85 ? -1.297 5.388 5.537 1.00 97.88 85 PHE A CA 1
ATOM 631 C C . PHE A 1 85 ? -0.922 5.917 4.147 1.00 97.88 85 PHE A C 1
ATOM 633 O O . PHE A 1 85 ? -1.123 5.231 3.143 1.00 97.88 85 PHE A O 1
ATOM 640 N N . LEU A 1 86 ? -0.376 7.134 4.070 1.00 96.94 86 LEU A N 1
ATOM 641 C CA . LEU A 1 86 ? 0.036 7.735 2.801 1.00 96.94 86 LEU A CA 1
ATOM 642 C C . LEU A 1 86 ? 1.217 6.981 2.185 1.00 96.94 86 LEU A C 1
ATOM 644 O O . LEU A 1 86 ? 1.220 6.743 0.975 1.00 96.94 86 LEU A O 1
ATOM 648 N N . ASN A 1 87 ? 2.182 6.563 3.008 1.00 95.88 87 ASN A N 1
ATOM 649 C CA . ASN A 1 87 ? 3.296 5.736 2.559 1.00 95.88 87 ASN A CA 1
ATOM 650 C C . ASN A 1 87 ? 2.796 4.411 1.963 1.00 95.88 87 ASN A C 1
ATOM 652 O O . ASN A 1 87 ? 3.122 4.088 0.820 1.00 95.88 87 ASN A O 1
ATOM 656 N N . ALA A 1 88 ? 1.915 3.702 2.675 1.00 97.38 88 ALA A N 1
ATOM 657 C CA . ALA A 1 88 ? 1.318 2.459 2.195 1.00 97.38 88 ALA A CA 1
ATOM 658 C C . ALA A 1 88 ? 0.563 2.649 0.870 1.00 97.38 88 ALA A C 1
ATOM 660 O O . ALA A 1 88 ? 0.786 1.894 -0.075 1.00 97.38 88 ALA A O 1
ATOM 661 N N . CYS A 1 89 ? -0.262 3.696 0.747 1.00 96.81 89 CYS A N 1
ATOM 662 C CA . CYS A 1 89 ? -0.964 4.018 -0.500 1.00 96.81 89 CYS A CA 1
ATOM 663 C C . CYS A 1 89 ? -0.002 4.232 -1.683 1.00 96.81 89 CYS A C 1
ATOM 665 O O . CYS A 1 89 ? -0.244 3.735 -2.785 1.00 96.81 89 CYS A O 1
ATOM 667 N N . ASN A 1 90 ? 1.088 4.975 -1.475 1.00 94.44 90 ASN A N 1
ATOM 668 C CA . ASN A 1 90 ? 2.067 5.267 -2.526 1.00 94.44 90 ASN A CA 1
ATOM 669 C C . ASN A 1 90 ? 2.854 4.018 -2.950 1.00 94.44 90 ASN A C 1
ATOM 671 O O . ASN A 1 90 ? 3.051 3.776 -4.150 1.00 94.44 90 ASN A O 1
ATOM 675 N N . THR A 1 91 ? 3.258 3.202 -1.977 1.00 95.00 91 THR A N 1
ATOM 676 C CA . THR A 1 91 ? 3.951 1.932 -2.210 1.00 95.00 91 THR A CA 1
ATOM 677 C C . THR A 1 91 ? 3.048 0.940 -2.936 1.00 95.00 91 THR A C 1
ATOM 679 O O . THR A 1 91 ? 3.436 0.410 -3.979 1.00 95.00 91 THR A O 1
ATOM 682 N N . LEU A 1 92 ? 1.810 0.751 -2.469 1.00 97.00 92 LEU A N 1
ATOM 683 C CA . LEU A 1 92 ? 0.837 -0.148 -3.092 1.00 97.00 92 LEU A CA 1
ATOM 684 C C . LEU A 1 92 ? 0.475 0.281 -4.513 1.00 97.00 92 LEU A C 1
ATOM 686 O O . LEU A 1 92 ? 0.427 -0.568 -5.399 1.00 97.00 92 LEU A O 1
ATOM 690 N N . ARG A 1 93 ? 0.308 1.582 -4.784 1.00 95.75 93 ARG A N 1
ATOM 691 C CA . ARG A 1 93 ? 0.069 2.074 -6.152 1.00 95.75 93 ARG A CA 1
ATOM 692 C C . ARG A 1 93 ? 1.203 1.688 -7.099 1.00 95.75 93 ARG A C 1
ATOM 694 O O . ARG A 1 93 ? 0.953 1.158 -8.180 1.00 95.75 93 ARG A O 1
ATOM 701 N N . SER A 1 94 ? 2.447 1.920 -6.683 1.00 94.81 94 SER A N 1
ATOM 702 C CA . SER A 1 94 ? 3.627 1.567 -7.480 1.00 94.81 94 SER A CA 1
ATOM 703 C C . SER A 1 94 ? 3.706 0.054 -7.697 1.00 94.81 94 SER A C 1
ATOM 705 O O . SER A 1 94 ? 3.881 -0.415 -8.823 1.00 94.81 94 SER A O 1
ATOM 707 N N . LEU A 1 95 ? 3.504 -0.722 -6.632 1.00 96.19 95 LEU A N 1
ATOM 708 C CA . LEU A 1 95 ? 3.546 -2.179 -6.665 1.00 96.19 95 LEU A CA 1
ATOM 709 C C . LEU A 1 95 ? 2.444 -2.795 -7.515 1.00 96.19 95 LEU A C 1
ATOM 711 O O . LEU A 1 95 ? 2.728 -3.717 -8.270 1.00 96.19 95 LEU A O 1
ATOM 715 N N . ASN A 1 96 ? 1.215 -2.297 -7.448 1.00 96.75 96 ASN A N 1
ATOM 716 C CA . ASN A 1 96 ? 0.099 -2.841 -8.218 1.00 96.75 96 ASN A CA 1
ATOM 717 C C . ASN A 1 96 ? 0.337 -2.706 -9.723 1.00 96.75 96 ASN A C 1
ATOM 719 O O . ASN A 1 96 ? 0.068 -3.642 -10.476 1.00 96.75 96 ASN A O 1
ATOM 723 N N . VAL A 1 97 ? 0.934 -1.594 -10.161 1.00 95.81 97 VAL A N 1
ATOM 724 C CA . VAL A 1 97 ? 1.328 -1.419 -11.564 1.00 95.81 97 VAL A CA 1
ATOM 725 C C . VAL A 1 97 ? 2.435 -2.402 -11.958 1.00 95.81 97 VAL A C 1
ATOM 727 O O . VAL A 1 97 ? 2.368 -3.007 -13.025 1.00 95.81 97 VAL A O 1
ATOM 730 N N . LEU A 1 98 ? 3.433 -2.615 -11.095 1.00 95.44 98 LEU A N 1
ATOM 731 C CA . LEU A 1 98 ? 4.523 -3.571 -11.339 1.00 95.44 98 LEU A CA 1
ATOM 732 C C . LEU A 1 98 ? 4.038 -5.032 -11.362 1.00 95.44 98 LEU A C 1
ATOM 734 O O . LEU A 1 98 ? 4.482 -5.825 -12.197 1.00 95.44 98 LEU A O 1
ATOM 738 N N . ARG A 1 99 ? 3.109 -5.375 -10.465 1.00 95.75 99 ARG A N 1
ATOM 739 C CA . ARG A 1 99 ? 2.500 -6.704 -10.313 1.00 95.75 99 ARG A CA 1
ATOM 740 C C . ARG A 1 99 ? 1.502 -7.025 -11.420 1.00 95.75 99 ARG A C 1
ATOM 742 O O . ARG A 1 99 ? 1.197 -8.200 -11.620 1.00 95.75 99 ARG A O 1
ATOM 749 N N . HIS A 1 100 ? 0.997 -6.016 -12.134 1.00 95.56 100 HIS A N 1
ATOM 750 C CA . HIS A 1 100 ? 0.055 -6.226 -13.225 1.00 95.56 100 HIS A CA 1
ATOM 751 C C . HIS A 1 100 ? 0.608 -7.250 -14.226 1.00 95.56 100 HIS A C 1
ATOM 753 O O . HIS A 1 100 ? 1.785 -7.213 -14.598 1.00 95.56 100 HIS A O 1
ATOM 759 N N . ARG A 1 101 ? -0.252 -8.166 -14.688 1.00 94.19 101 ARG A N 1
ATOM 760 C CA . ARG A 1 101 ? 0.147 -9.324 -15.509 1.00 94.19 101 ARG A CA 1
ATOM 761 C C . ARG A 1 101 ? 0.931 -8.927 -16.764 1.00 94.19 101 ARG A C 1
ATOM 763 O O . ARG A 1 101 ? 1.842 -9.647 -17.154 1.00 94.19 101 ARG A O 1
ATOM 770 N N . SER A 1 102 ? 0.603 -7.790 -17.380 1.00 93.62 102 SER A N 1
ATOM 771 C CA . SER A 1 102 ? 1.309 -7.291 -18.571 1.00 93.62 102 SER A CA 1
ATOM 772 C C . SER A 1 102 ? 2.726 -6.771 -18.297 1.00 93.62 102 SER A C 1
ATOM 774 O O . SER A 1 102 ? 3.504 -6.656 -19.240 1.00 93.62 102 SER A O 1
ATOM 776 N N . ILE A 1 103 ? 3.059 -6.450 -17.041 1.00 95.31 103 ILE A N 1
ATOM 777 C CA . ILE A 1 103 ? 4.381 -5.962 -16.617 1.00 95.31 103 ILE A CA 1
ATOM 778 C C . ILE A 1 103 ? 5.216 -7.110 -16.031 1.00 95.31 103 ILE A C 1
ATOM 780 O O . ILE A 1 103 ? 6.398 -7.267 -16.353 1.00 95.31 103 ILE A O 1
ATOM 784 N N . GLY A 1 104 ? 4.595 -7.952 -15.198 1.00 92.62 104 GLY A N 1
ATOM 785 C CA . GLY A 1 104 ? 5.181 -9.209 -14.730 1.00 92.62 104 GLY A CA 1
ATOM 786 C C . GLY A 1 104 ? 6.352 -9.044 -13.756 1.00 92.62 104 GLY A C 1
ATOM 787 O O . GLY A 1 104 ? 7.336 -9.781 -13.853 1.00 92.62 104 GLY A O 1
ATOM 788 N N . ILE A 1 105 ? 6.268 -8.081 -12.830 1.00 94.06 105 ILE A N 1
ATOM 789 C CA . ILE A 1 105 ? 7.243 -7.865 -11.750 1.00 94.06 105 ILE A CA 1
ATOM 790 C C . ILE A 1 105 ? 6.539 -8.090 -10.392 1.00 94.06 105 ILE A C 1
ATOM 792 O O . ILE A 1 105 ? 6.048 -7.140 -9.779 1.00 94.06 105 ILE A O 1
ATOM 796 N N . PRO A 1 106 ? 6.452 -9.345 -9.907 1.00 93.31 106 PRO A N 1
ATOM 797 C CA . PRO A 1 106 ? 5.752 -9.672 -8.667 1.00 93.31 106 PRO A CA 1
ATOM 798 C C . PRO A 1 106 ? 6.647 -9.403 -7.450 1.00 93.31 106 PRO A C 1
ATOM 800 O O . PRO A 1 106 ? 7.359 -10.287 -6.983 1.00 93.31 106 PRO A O 1
ATOM 803 N N . LEU A 1 107 ? 6.643 -8.166 -6.954 1.00 94.75 107 LEU A N 1
ATOM 804 C CA . LEU A 1 107 ? 7.383 -7.781 -5.747 1.00 94.75 107 LEU A CA 1
ATOM 805 C C . LEU A 1 107 ? 6.462 -7.723 -4.529 1.00 94.75 107 LEU A C 1
ATOM 807 O O . LEU A 1 107 ? 5.346 -7.212 -4.616 1.00 94.75 107 LEU A O 1
ATOM 811 N N . THR A 1 108 ? 6.939 -8.194 -3.381 1.00 95.94 108 THR A N 1
ATOM 812 C CA . THR A 1 108 ? 6.351 -7.879 -2.066 1.00 95.94 108 THR A CA 1
ATOM 813 C C . THR A 1 108 ? 6.726 -6.455 -1.639 1.00 95.94 108 THR A C 1
ATOM 815 O O . THR A 1 108 ? 7.653 -5.870 -2.201 1.00 95.94 108 THR A O 1
ATOM 818 N N . VAL A 1 109 ? 6.026 -5.895 -0.645 1.00 96.25 109 VAL A N 1
ATOM 819 C CA . VAL A 1 109 ? 6.390 -4.587 -0.064 1.00 96.25 109 VAL A CA 1
ATOM 820 C C . VAL A 1 109 ? 7.807 -4.627 0.507 1.00 96.25 109 VAL A C 1
ATOM 822 O O . VAL A 1 109 ? 8.633 -3.813 0.122 1.00 96.25 109 VAL A O 1
ATOM 825 N N . THR A 1 110 ? 8.148 -5.662 1.279 1.00 94.88 110 THR A N 1
ATOM 826 C CA . THR A 1 110 ? 9.497 -5.833 1.841 1.00 94.88 110 THR A CA 1
ATOM 827 C C . THR A 1 110 ? 10.583 -5.869 0.764 1.00 94.88 110 THR A C 1
ATOM 829 O O . THR A 1 110 ? 11.617 -5.225 0.898 1.00 94.88 110 THR A O 1
ATOM 832 N N . GLN A 1 111 ? 10.356 -6.587 -0.341 1.00 95.50 111 GLN A N 1
ATOM 833 C CA . GLN A 1 111 ? 11.311 -6.601 -1.453 1.00 95.50 111 GLN A CA 1
ATOM 834 C C . GLN A 1 111 ? 11.427 -5.237 -2.135 1.00 95.50 111 GLN A C 1
ATOM 836 O O . GLN A 1 111 ? 12.519 -4.875 -2.561 1.00 95.50 111 GLN A O 1
ATOM 841 N N . TYR A 1 112 ? 10.321 -4.504 -2.265 1.00 94.56 112 TYR A N 1
ATOM 842 C CA . TYR A 1 112 ? 10.320 -3.160 -2.834 1.00 94.56 112 TYR A CA 1
ATOM 843 C C . TYR A 1 112 ? 11.083 -2.172 -1.948 1.00 94.56 112 TYR A C 1
ATOM 845 O O . TYR A 1 112 ? 11.899 -1.420 -2.469 1.00 94.56 112 TYR A O 1
ATOM 853 N N . ASP A 1 113 ? 10.903 -2.242 -0.631 1.00 92.25 113 ASP A N 1
ATOM 854 C CA . ASP A 1 113 ? 11.585 -1.373 0.334 1.00 92.25 113 ASP A CA 1
ATOM 855 C C . ASP A 1 113 ? 13.094 -1.657 0.407 1.00 92.25 113 ASP A C 1
ATOM 857 O O . ASP A 1 113 ? 13.900 -0.744 0.584 1.00 92.25 113 ASP A O 1
ATOM 861 N N . CYS A 1 114 ? 13.511 -2.911 0.199 1.00 93.31 114 CYS A N 1
ATOM 862 C CA . CYS A 1 114 ? 14.928 -3.268 0.071 1.00 93.31 114 CYS A CA 1
ATOM 863 C C . CYS A 1 114 ? 15.545 -2.866 -1.280 1.00 93.31 114 CYS A C 1
ATOM 865 O O . CYS A 1 114 ? 16.753 -3.026 -1.477 1.00 93.31 114 CYS A O 1
ATOM 867 N N . MET A 1 115 ? 14.744 -2.389 -2.235 1.00 90.50 115 MET A N 1
ATOM 868 C CA . MET A 1 115 ? 15.211 -1.985 -3.553 1.00 90.50 115 MET A CA 1
ATOM 869 C C . MET A 1 115 ? 15.299 -0.468 -3.666 1.00 90.50 115 MET A C 1
ATOM 871 O O . MET A 1 115 ? 14.400 0.285 -3.312 1.00 90.50 115 MET A O 1
ATOM 875 N N . THR A 1 116 ? 16.375 0.000 -4.287 1.00 90.12 116 THR A N 1
ATOM 876 C CA . THR A 1 116 ? 16.444 1.394 -4.722 1.00 90.12 116 THR A CA 1
ATOM 877 C C . THR A 1 116 ? 15.423 1.636 -5.843 1.00 90.12 116 THR A C 1
ATOM 879 O O . THR A 1 116 ? 15.242 0.766 -6.709 1.00 90.12 116 THR A O 1
ATOM 882 N N . PRO A 1 117 ? 14.822 2.838 -5.937 1.00 87.50 117 PRO A N 1
ATOM 883 C CA . PRO A 1 117 ? 13.950 3.188 -7.059 1.00 87.50 117 PRO A CA 1
ATOM 884 C C . PRO A 1 117 ? 14.610 2.932 -8.422 1.00 87.50 117 PRO A C 1
ATOM 886 O O . PRO A 1 117 ? 13.971 2.461 -9.360 1.00 87.50 117 PRO A O 1
ATOM 889 N N . MET A 1 118 ? 15.927 3.145 -8.515 1.00 90.50 118 MET A N 1
ATOM 890 C CA . MET A 1 118 ? 16.713 2.863 -9.716 1.00 90.50 118 MET A CA 1
ATOM 891 C C . MET A 1 118 ? 16.663 1.385 -10.133 1.00 90.50 118 MET A C 1
ATOM 893 O O . MET A 1 118 ? 16.549 1.093 -11.321 1.00 90.50 118 MET A O 1
ATOM 897 N N . GLN A 1 119 ? 16.715 0.440 -9.191 1.00 93.88 119 GLN A N 1
ATOM 898 C CA . GLN A 1 119 ? 16.636 -0.991 -9.508 1.00 93.88 119 GLN A CA 1
ATOM 899 C C . GLN A 1 119 ? 15.261 -1.378 -10.067 1.00 93.88 119 GLN A C 1
ATOM 901 O O . GLN A 1 119 ? 15.182 -2.211 -10.973 1.00 93.88 119 GLN A O 1
ATOM 906 N N . VAL A 1 120 ? 14.183 -0.760 -9.576 1.00 93.81 120 VAL A N 1
ATOM 907 C CA . VAL A 1 120 ? 12.829 -0.952 -10.120 1.00 93.81 120 VAL A CA 1
ATOM 908 C C . VAL A 1 120 ? 12.756 -0.433 -11.559 1.00 93.81 120 VAL A C 1
ATOM 910 O O . VAL A 1 120 ? 12.319 -1.154 -12.460 1.00 93.81 120 VAL A O 1
ATOM 913 N N . ILE A 1 121 ? 13.264 0.779 -11.798 1.00 95.62 121 ILE A N 1
ATOM 914 C CA . ILE A 1 121 ? 13.328 1.378 -13.137 1.00 95.62 121 ILE A CA 1
ATOM 91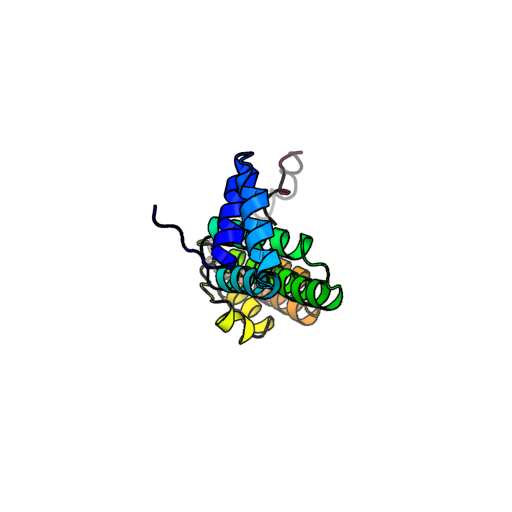5 C C . ILE A 1 121 ? 14.170 0.522 -14.090 1.00 95.62 121 ILE A C 1
ATOM 917 O O . ILE A 1 121 ? 13.739 0.245 -15.209 1.00 95.62 121 ILE A O 1
ATOM 921 N N . GLN A 1 122 ? 15.322 0.019 -13.647 1.00 94.44 122 GLN A N 1
ATOM 922 C CA . GLN A 1 122 ? 16.179 -0.835 -14.469 1.00 94.44 122 GLN A CA 1
ATOM 923 C C . GLN A 1 122 ? 15.475 -2.131 -14.895 1.00 94.44 122 GLN A C 1
ATOM 925 O O . GLN A 1 122 ? 15.599 -2.554 -16.048 1.00 94.44 122 GLN A O 1
ATOM 930 N N . ARG A 1 123 ? 14.692 -2.750 -14.001 1.00 95.00 123 ARG A N 1
ATOM 931 C CA . ARG A 1 123 ? 13.890 -3.938 -14.337 1.00 95.00 123 ARG A CA 1
ATOM 932 C C . ARG A 1 123 ? 12.837 -3.628 -15.401 1.00 95.00 123 ARG A C 1
ATOM 934 O O . ARG A 1 123 ? 12.667 -4.425 -16.322 1.00 95.00 123 ARG A O 1
ATOM 941 N N . LEU A 1 124 ? 12.178 -2.469 -15.316 1.00 95.94 124 LEU A N 1
ATOM 942 C CA . LEU A 1 124 ? 11.215 -2.021 -16.329 1.00 95.94 124 LEU A CA 1
ATOM 943 C C . LEU A 1 124 ? 11.881 -1.784 -17.690 1.00 95.94 124 LEU A C 1
ATOM 945 O O . LEU A 1 124 ? 11.385 -2.269 -18.706 1.00 95.94 124 LEU A O 1
ATOM 949 N N . ILE A 1 125 ? 13.020 -1.086 -17.707 1.00 95.44 125 ILE A N 1
ATOM 950 C CA . ILE A 1 125 ? 13.806 -0.827 -18.921 1.00 95.44 125 ILE A CA 1
ATOM 951 C C . ILE A 1 125 ? 14.224 -2.144 -19.591 1.00 95.44 125 ILE A C 1
ATOM 953 O O . ILE A 1 125 ? 14.038 -2.304 -20.797 1.00 95.44 125 ILE A O 1
ATOM 957 N N . THR A 1 126 ? 14.732 -3.099 -18.807 1.00 93.25 126 THR A N 1
ATOM 958 C CA . THR A 1 126 ? 15.202 -4.411 -19.296 1.00 93.25 126 THR A CA 1
ATOM 959 C C . THR A 1 126 ? 14.068 -5.222 -19.936 1.00 93.25 126 THR A C 1
ATOM 961 O O . THR A 1 126 ? 14.287 -5.959 -20.893 1.00 93.25 126 THR A O 1
ATOM 964 N N . ARG A 1 127 ? 12.830 -5.037 -19.461 1.00 93.81 127 ARG A N 1
ATOM 965 C CA . ARG A 1 127 ? 11.610 -5.630 -20.038 1.00 93.81 127 ARG A CA 1
ATOM 966 C C . ARG A 1 127 ? 10.992 -4.798 -21.171 1.00 93.81 127 ARG A C 1
ATOM 968 O O . ARG A 1 127 ? 9.926 -5.138 -21.667 1.00 93.81 127 ARG A O 1
ATOM 975 N N . ASN A 1 128 ? 11.656 -3.730 -21.612 1.00 93.94 128 ASN A N 1
ATOM 976 C CA . ASN A 1 128 ? 11.186 -2.780 -22.625 1.00 93.94 128 ASN A CA 1
ATOM 977 C C . ASN A 1 128 ? 9.918 -1.981 -22.250 1.00 93.94 128 ASN A C 1
ATOM 979 O O . ASN A 1 128 ? 9.224 -1.467 -23.127 1.00 93.94 128 ASN A O 1
ATOM 983 N N . HIS A 1 129 ? 9.626 -1.808 -20.958 1.00 96.12 129 HIS A N 1
ATOM 984 C CA . HIS A 1 129 ? 8.522 -0.968 -20.478 1.00 96.12 129 HIS A CA 1
ATOM 985 C C . HIS A 1 129 ? 8.954 0.502 -20.291 1.00 96.12 129 HIS A C 1
ATOM 987 O O . HIS A 1 129 ? 8.775 1.084 -19.221 1.00 96.12 129 HIS A O 1
ATOM 993 N N . HIS A 1 130 ? 9.527 1.129 -21.327 1.00 95.62 130 HIS A N 1
ATOM 994 C CA . HIS A 1 130 ? 10.115 2.481 -21.240 1.00 95.62 130 HIS A CA 1
ATOM 995 C C . HIS A 1 130 ? 9.105 3.575 -20.876 1.00 95.62 130 HIS A C 1
ATOM 997 O O . HIS A 1 130 ? 9.411 4.452 -20.071 1.00 95.62 130 HIS A O 1
ATOM 1003 N N . PHE A 1 131 ? 7.889 3.516 -21.428 1.00 95.19 131 PHE A N 1
ATOM 1004 C CA . PHE A 1 131 ? 6.841 4.498 -21.121 1.00 95.19 131 PHE A CA 1
ATOM 1005 C C . PHE A 1 131 ? 6.427 4.447 -19.646 1.00 95.19 131 PHE A C 1
ATOM 1007 O O . PHE A 1 131 ? 6.357 5.479 -18.979 1.00 95.19 131 PHE A O 1
ATOM 1014 N N . LEU A 1 132 ? 6.214 3.237 -19.121 1.00 95.94 132 LEU A N 1
ATOM 1015 C CA . LEU A 1 132 ? 5.893 3.042 -17.712 1.00 95.94 132 LEU A CA 1
ATOM 1016 C C . LEU A 1 132 ? 7.059 3.479 -16.816 1.00 95.94 132 LEU A C 1
ATOM 1018 O O . LEU A 1 132 ? 6.833 4.173 -15.829 1.00 95.94 132 LEU A O 1
ATOM 1022 N N . ALA A 1 133 ? 8.298 3.144 -17.185 1.00 96.25 133 ALA A N 1
ATOM 1023 C CA . ALA A 1 133 ? 9.485 3.585 -16.460 1.00 96.25 133 ALA A CA 1
ATOM 1024 C C . ALA A 1 133 ? 9.551 5.119 -16.347 1.00 96.25 133 ALA A C 1
ATOM 1026 O O . ALA A 1 133 ? 9.759 5.634 -15.254 1.00 96.25 133 ALA A O 1
ATOM 1027 N N . GLN A 1 134 ? 9.279 5.866 -17.424 1.00 95.69 134 GLN A N 1
ATOM 1028 C CA . GLN A 1 134 ? 9.216 7.333 -17.349 1.00 95.69 134 GLN A CA 1
ATOM 1029 C C . GLN A 1 134 ? 8.103 7.844 -16.434 1.00 95.69 134 GLN A C 1
ATOM 1031 O O . GLN A 1 134 ? 8.320 8.777 -15.660 1.00 95.69 134 GLN A O 1
ATOM 1036 N N . LYS A 1 135 ? 6.903 7.260 -16.527 1.00 95.69 135 LYS A N 1
ATOM 1037 C CA . LYS A 1 135 ? 5.778 7.644 -15.664 1.00 95.69 135 LYS A CA 1
ATOM 1038 C C . LYS A 1 135 ? 6.114 7.409 -14.193 1.00 95.69 135 LYS A C 1
ATOM 1040 O O . LYS A 1 135 ? 5.863 8.291 -13.376 1.00 95.69 135 LYS A O 1
ATOM 1045 N N . LEU A 1 136 ? 6.748 6.280 -13.879 1.00 94.00 136 LEU A N 1
ATOM 1046 C CA . LEU A 1 136 ? 7.160 5.950 -12.521 1.00 94.00 136 LEU A CA 1
ATOM 1047 C C . LEU A 1 136 ? 8.292 6.862 -12.022 1.00 94.00 136 LEU A C 1
ATOM 1049 O O . LEU A 1 136 ? 8.222 7.322 -10.889 1.00 94.00 136 LEU A O 1
ATOM 1053 N N . CYS A 1 137 ? 9.271 7.218 -12.866 1.00 95.12 137 CYS A N 1
ATOM 1054 C CA . CYS A 1 137 ? 10.290 8.218 -12.518 1.00 95.12 137 CYS A CA 1
ATOM 1055 C C . CYS A 1 137 ? 9.665 9.555 -12.099 1.00 95.12 137 CYS A C 1
ATOM 1057 O O . CYS A 1 137 ? 10.080 10.140 -11.102 1.00 95.12 137 CYS A O 1
ATOM 1059 N N . LYS A 1 138 ? 8.650 10.023 -12.839 1.00 93.81 138 LYS A N 1
ATOM 1060 C CA . LYS A 1 138 ? 7.936 11.274 -12.534 1.00 93.81 138 LYS A CA 1
ATOM 1061 C C . LYS A 1 138 ? 7.118 11.164 -11.254 1.00 93.81 138 LYS A C 1
ATOM 1063 O O . LYS A 1 138 ? 7.155 12.074 -10.432 1.00 93.81 138 LYS A O 1
ATOM 1068 N N . TYR A 1 139 ? 6.420 10.044 -11.072 1.00 92.44 139 TYR A N 1
ATOM 1069 C CA . TYR A 1 139 ? 5.628 9.780 -9.873 1.00 92.44 139 TYR A CA 1
ATOM 1070 C C . TYR A 1 139 ? 6.494 9.755 -8.605 1.00 92.44 139 TYR A C 1
ATOM 1072 O O . TYR A 1 139 ? 6.177 10.429 -7.629 1.00 92.44 139 TYR A O 1
ATOM 1080 N N . LEU A 1 140 ? 7.632 9.058 -8.656 1.00 90.75 140 LEU A N 1
ATOM 1081 C CA . LEU A 1 140 ? 8.598 8.959 -7.557 1.00 90.75 140 LEU A CA 1
ATOM 1082 C C . LEU A 1 140 ? 9.526 10.183 -7.444 1.00 90.75 140 LEU A C 1
ATOM 1084 O O . LEU A 1 140 ? 10.415 10.191 -6.598 1.00 90.75 140 LEU A O 1
ATOM 1088 N N . ARG A 1 141 ? 9.342 11.204 -8.296 1.00 93.44 141 ARG A N 1
ATOM 1089 C CA . ARG A 1 141 ? 10.151 12.436 -8.341 1.00 93.44 141 ARG A CA 1
ATOM 1090 C C . ARG A 1 141 ? 11.659 12.159 -8.400 1.00 93.44 141 ARG A C 1
ATOM 1092 O O . ARG A 1 141 ? 12.454 12.811 -7.725 1.00 93.44 141 ARG A O 1
ATOM 1099 N N . LEU A 1 142 ? 12.052 11.172 -9.205 1.00 93.25 142 LEU A N 1
ATOM 1100 C CA . LEU A 1 142 ? 13.455 10.794 -9.349 1.00 93.25 142 LEU A CA 1
ATOM 1101 C C . LEU A 1 142 ? 14.255 11.880 -10.084 1.00 93.25 142 LEU A C 1
ATOM 1103 O O . LEU A 1 142 ? 13.695 12.616 -10.900 1.00 93.25 142 LEU A O 1
ATOM 1107 N N . PRO A 1 143 ? 15.579 11.957 -9.856 1.00 94.25 143 PRO A N 1
ATOM 1108 C CA . PRO A 1 143 ? 16.435 12.891 -10.572 1.00 94.25 143 PRO A CA 1
ATOM 1109 C C . PRO A 1 143 ? 16.341 12.717 -12.094 1.00 94.25 143 PRO A C 1
ATOM 1111 O O . PRO A 1 143 ? 16.282 11.593 -12.600 1.00 94.25 143 PRO A O 1
ATOM 1114 N N . LEU A 1 144 ? 16.447 13.824 -12.838 1.00 92.06 144 LEU A N 1
ATOM 1115 C CA . LEU A 1 144 ? 16.418 13.829 -14.311 1.00 92.06 144 LEU A CA 1
ATOM 1116 C C . LEU A 1 144 ? 17.478 12.912 -14.944 1.00 92.06 144 LEU A C 1
ATOM 1118 O O . LEU A 1 144 ? 17.303 12.437 -16.063 1.00 92.06 144 LEU A O 1
ATOM 1122 N N . SER A 1 145 ? 18.579 12.635 -14.238 1.00 92.50 145 SER A N 1
ATOM 1123 C CA . SER A 1 145 ? 19.598 11.679 -14.684 1.00 92.50 145 SER A CA 1
ATOM 1124 C C . SER A 1 145 ? 19.045 10.260 -14.855 1.00 92.50 145 SER A C 1
ATOM 1126 O O . SER A 1 145 ? 19.473 9.555 -15.765 1.00 92.50 145 SER A O 1
ATOM 1128 N N . VAL A 1 146 ? 18.077 9.845 -14.034 1.00 92.25 146 VAL A N 1
ATOM 1129 C CA . VAL A 1 146 ? 17.412 8.539 -14.150 1.00 92.25 146 VAL A CA 1
ATOM 1130 C C . VAL A 1 146 ? 16.440 8.532 -15.331 1.00 92.25 146 VAL A C 1
ATOM 1132 O O . VAL A 1 146 ? 16.418 7.574 -16.098 1.00 92.25 146 VAL A O 1
ATOM 1135 N N . GLU A 1 147 ? 15.680 9.614 -15.532 1.00 91.75 147 GLU A N 1
ATOM 1136 C CA . GLU A 1 147 ? 14.785 9.758 -16.692 1.00 91.75 147 GLU A CA 1
ATOM 1137 C C . GLU A 1 147 ? 15.560 9.713 -18.019 1.00 91.75 147 GLU A C 1
ATOM 1139 O O . GLU A 1 147 ? 15.148 9.014 -18.949 1.00 91.75 147 GLU A O 1
ATOM 1144 N N . ARG A 1 148 ? 16.723 10.377 -18.089 1.00 92.88 148 ARG A N 1
ATOM 1145 C CA . ARG A 1 148 ? 17.605 10.321 -19.266 1.00 92.88 148 ARG A CA 1
ATOM 1146 C C . ARG A 1 148 ? 18.063 8.900 -19.587 1.00 92.88 148 ARG A C 1
ATOM 1148 O O . ARG A 1 148 ? 17.966 8.502 -20.741 1.00 92.88 148 ARG A O 1
ATOM 1155 N N . LYS A 1 149 ? 18.437 8.094 -18.588 1.00 93.31 149 LYS A N 1
ATOM 1156 C CA . LYS A 1 149 ? 18.819 6.682 -18.803 1.00 93.31 149 LYS A CA 1
ATOM 1157 C C . LYS A 1 149 ? 17.695 5.852 -19.434 1.00 93.31 149 LYS A C 1
ATOM 1159 O O . LYS A 1 149 ? 17.957 4.997 -20.279 1.00 93.31 149 LYS A O 1
ATOM 1164 N N . VAL A 1 150 ? 16.436 6.108 -19.058 1.00 95.19 150 VAL A N 1
ATOM 1165 C CA . VAL A 1 150 ? 15.272 5.450 -19.685 1.00 95.19 150 VAL A CA 1
ATOM 1166 C C . VAL A 1 150 ? 15.183 5.819 -21.170 1.00 95.19 150 VAL A C 1
ATOM 1168 O O . VAL A 1 150 ? 14.962 4.942 -22.007 1.00 95.19 150 VAL A O 1
ATOM 1171 N N . LEU A 1 151 ? 15.355 7.105 -21.495 1.00 94.06 151 LEU A N 1
ATOM 1172 C CA . LEU A 1 151 ? 15.315 7.627 -22.865 1.00 94.06 151 LEU A CA 1
ATOM 1173 C C . LEU A 1 151 ? 16.468 7.110 -23.729 1.00 94.06 151 LEU A C 1
ATOM 1175 O O . LEU A 1 151 ? 16.227 6.683 -24.855 1.00 94.06 151 LEU A O 1
ATOM 1179 N N . GLU A 1 152 ? 17.690 7.109 -23.200 1.00 93.69 152 GLU A N 1
ATOM 1180 C CA . GLU A 1 152 ? 18.887 6.586 -23.866 1.00 93.69 152 GLU A CA 1
ATOM 1181 C C . GLU A 1 152 ? 18.689 5.117 -24.247 1.00 93.69 152 GLU A C 1
ATOM 1183 O O . GLU A 1 152 ? 18.802 4.747 -25.417 1.00 93.69 152 GLU A O 1
ATOM 1188 N N . HIS A 1 153 ? 18.281 4.283 -23.287 1.00 93.81 153 HIS A N 1
ATOM 1189 C CA . HIS A 1 153 ? 18.025 2.874 -23.566 1.00 93.81 153 HIS A CA 1
ATOM 1190 C C . HIS A 1 153 ? 16.868 2.681 -24.560 1.00 93.81 153 HIS A C 1
ATOM 1192 O O . HIS A 1 153 ? 16.903 1.770 -25.392 1.00 93.81 153 HIS A O 1
ATOM 1198 N N . TRP A 1 154 ? 15.820 3.505 -24.490 1.00 94.94 154 TRP A N 1
ATOM 1199 C CA . TRP A 1 154 ? 14.724 3.450 -25.457 1.00 94.94 154 TRP A CA 1
ATOM 1200 C C . TRP A 1 154 ? 15.193 3.795 -26.876 1.00 94.94 154 TRP A C 1
ATOM 1202 O O . TRP A 1 154 ? 14.837 3.089 -27.823 1.00 94.94 154 TRP A O 1
ATOM 1212 N N . ALA A 1 155 ? 16.023 4.831 -27.026 1.00 92.06 155 ALA A N 1
ATOM 1213 C CA . ALA A 1 155 ? 16.599 5.234 -28.303 1.00 92.06 155 ALA A CA 1
ATOM 1214 C C . ALA A 1 155 ? 17.455 4.111 -28.907 1.00 92.06 155 ALA A C 1
ATOM 1216 O O . ALA A 1 155 ? 17.206 3.723 -30.050 1.00 92.06 155 ALA A O 1
ATOM 1217 N N . CYS A 1 156 ? 18.362 3.510 -28.124 1.00 90.31 156 CYS A N 1
ATOM 1218 C CA . CYS A 1 156 ? 19.171 2.367 -28.565 1.00 90.31 156 CYS A CA 1
ATOM 1219 C C . CYS A 1 156 ? 18.291 1.203 -29.040 1.00 90.31 156 CYS A C 1
ATOM 1221 O O . CYS A 1 156 ? 18.435 0.734 -30.169 1.00 90.31 156 CYS A O 1
ATOM 1223 N N . LYS A 1 157 ? 17.291 0.802 -28.242 1.00 90.75 157 LYS A N 1
ATOM 1224 C CA . LYS A 1 157 ? 16.359 -0.278 -28.616 1.00 90.75 157 LYS A CA 1
ATOM 1225 C C . LYS A 1 157 ? 15.564 0.026 -29.885 1.00 90.75 157 LYS A C 1
ATOM 1227 O O . LYS A 1 157 ? 15.235 -0.885 -30.644 1.00 90.75 157 LYS A O 1
ATOM 1232 N N . LYS A 1 158 ? 15.220 1.292 -30.124 1.00 88.56 158 LYS A N 1
ATOM 1233 C CA . LYS A 1 158 ? 14.491 1.711 -31.327 1.00 88.56 158 LYS A CA 1
ATOM 1234 C C . LYS A 1 158 ? 15.377 1.666 -32.574 1.00 88.56 158 LYS A C 1
ATOM 1236 O O . LYS A 1 158 ? 14.875 1.293 -33.631 1.00 88.56 158 LYS A O 1
ATOM 1241 N N . VAL A 1 159 ? 16.660 2.010 -32.451 1.00 90.31 159 VAL A N 1
ATOM 1242 C CA . VAL A 1 159 ? 17.648 1.892 -33.537 1.00 90.31 159 VAL A CA 1
ATOM 1243 C C . VAL A 1 159 ? 17.930 0.423 -33.856 1.00 90.31 159 VAL A C 1
ATOM 1245 O O . VAL A 1 159 ? 17.844 0.049 -35.019 1.00 90.31 159 VAL A O 1
ATOM 1248 N N . GLU A 1 160 ? 18.140 -0.433 -32.851 1.00 85.19 160 GLU A N 1
ATOM 1249 C CA . GLU A 1 160 ? 18.329 -1.886 -33.036 1.00 85.19 160 GLU A CA 1
ATOM 1250 C C . GLU A 1 160 ? 17.170 -2.524 -33.817 1.00 85.19 160 GLU A C 1
ATOM 1252 O O . GLU A 1 160 ? 17.381 -3.236 -34.799 1.00 85.19 160 GLU A O 1
ATOM 1257 N N . LYS A 1 161 ? 15.923 -2.211 -33.436 1.00 80.75 161 LYS A N 1
ATOM 1258 C CA . LYS A 1 161 ? 14.730 -2.695 -34.151 1.00 80.75 161 LYS A CA 1
ATOM 1259 C C . LYS A 1 161 ? 14.682 -2.248 -35.613 1.00 80.75 161 LYS A C 1
ATOM 1261 O O . LYS A 1 161 ? 14.152 -2.978 -36.441 1.00 80.75 161 LYS A O 1
ATOM 1266 N N . ARG A 1 162 ? 15.212 -1.064 -35.931 1.00 76.19 162 ARG A N 1
ATOM 1267 C CA . ARG A 1 162 ? 15.281 -0.543 -37.307 1.00 76.19 162 ARG A CA 1
ATOM 1268 C C . ARG A 1 162 ? 16.449 -1.140 -38.095 1.00 76.19 162 ARG A C 1
ATOM 1270 O O . ARG A 1 162 ? 16.297 -1.374 -39.284 1.00 76.19 162 ARG A O 1
ATOM 1277 N N . GLY A 1 163 ? 17.572 -1.424 -37.437 1.00 62.09 163 GLY A N 1
ATOM 1278 C CA . GLY A 1 163 ? 18.752 -2.058 -38.036 1.00 62.09 163 GLY A CA 1
ATOM 1279 C C . GLY A 1 163 ? 18.626 -3.569 -38.265 1.00 62.09 163 GLY A C 1
ATOM 1280 O O . GLY A 1 163 ? 19.464 -4.142 -38.948 1.00 62.09 163 GLY A O 1
ATOM 1281 N N . THR A 1 164 ? 17.584 -4.215 -37.726 1.00 54.09 164 THR A N 1
ATOM 1282 C CA . THR A 1 164 ? 17.309 -5.659 -37.905 1.00 54.09 164 THR A CA 1
ATOM 1283 C C . THR A 1 164 ? 16.393 -5.949 -39.109 1.00 54.09 164 THR A C 1
ATOM 1285 O O . THR A 1 164 ? 16.029 -7.095 -39.357 1.00 54.09 164 THR A O 1
ATOM 1288 N N . ILE A 1 165 ? 16.011 -4.934 -39.891 1.00 46.84 165 ILE A N 1
ATOM 1289 C CA . ILE A 1 165 ? 15.398 -5.166 -41.204 1.00 46.84 165 ILE A CA 1
ATOM 1290 C C . ILE A 1 165 ? 16.533 -5.657 -42.123 1.00 46.84 165 ILE A C 1
ATOM 1292 O O . ILE A 1 165 ? 17.517 -4.928 -42.266 1.00 46.84 165 ILE A O 1
ATOM 1296 N N . PRO A 1 166 ? 16.459 -6.861 -42.733 1.00 43.28 166 PRO A N 1
ATOM 1297 C CA . PRO A 1 166 ? 17.436 -7.257 -43.740 1.00 43.28 166 PRO A CA 1
ATOM 1298 C C . PRO A 1 166 ? 17.476 -6.174 -44.817 1.00 43.28 166 PRO A C 1
ATOM 1300 O O . PRO A 1 166 ? 16.430 -5.637 -45.186 1.00 43.28 166 PRO A O 1
ATOM 1303 N N . VAL A 1 167 ? 18.664 -5.868 -45.335 1.00 45.28 167 VAL A N 1
ATOM 1304 C CA . VAL A 1 167 ? 18.932 -4.843 -46.365 1.00 45.28 167 VAL A CA 1
ATOM 1305 C C . VAL A 1 167 ? 18.330 -5.232 -47.737 1.00 45.28 167 VAL A C 1
ATOM 1307 O O . VAL A 1 167 ? 18.947 -5.069 -48.777 1.00 45.28 167 VAL A O 1
ATOM 1310 N N . MET A 1 168 ? 17.118 -5.790 -47.772 1.00 47.53 168 MET A N 1
ATOM 1311 C CA . MET A 1 168 ? 16.422 -6.210 -48.990 1.00 47.53 168 MET A CA 1
ATOM 1312 C C . MET A 1 168 ? 15.061 -5.535 -49.197 1.00 47.53 168 MET A C 1
ATOM 1314 O O . MET A 1 168 ? 14.465 -5.733 -50.248 1.00 47.53 168 MET A O 1
ATOM 1318 N N . VAL A 1 169 ? 14.571 -4.697 -48.272 1.00 48.66 169 VAL A N 1
ATOM 1319 C CA . VAL A 1 169 ? 13.320 -3.934 -48.486 1.00 48.66 169 VAL A CA 1
ATOM 1320 C C . VAL A 1 169 ? 13.454 -2.486 -48.007 1.00 48.66 169 VAL A C 1
ATOM 1322 O O . VAL A 1 169 ? 12.708 -2.011 -47.158 1.00 48.66 169 VAL A O 1
ATOM 1325 N N . LEU A 1 170 ? 14.447 -1.766 -48.528 1.00 40.88 170 LEU A N 1
ATOM 1326 C CA . LEU A 1 170 ? 14.560 -0.315 -48.357 1.00 40.88 170 LEU A CA 1
ATOM 1327 C C . LEU A 1 170 ? 14.794 0.343 -49.716 1.00 40.88 170 LEU A C 1
ATOM 1329 O O . LEU A 1 170 ? 15.862 0.880 -49.953 1.00 40.88 170 LEU A O 1
ATOM 1333 N N . ASN A 1 171 ? 13.811 0.255 -50.614 1.00 42.06 171 ASN A N 1
ATOM 1334 C CA . ASN A 1 171 ? 13.691 1.126 -51.789 1.00 42.06 171 ASN A CA 1
ATOM 1335 C C . ASN A 1 171 ? 12.216 1.192 -52.233 1.00 42.06 171 ASN A C 1
ATOM 1337 O O . ASN A 1 171 ? 11.871 0.705 -53.303 1.00 42.06 171 ASN A O 1
ATOM 1341 N N . SER A 1 172 ? 11.339 1.760 -51.395 1.00 43.25 172 SER A N 1
ATOM 1342 C CA . SER A 1 172 ? 10.030 2.279 -51.852 1.00 43.25 172 SER A CA 1
ATOM 1343 C C . SER A 1 172 ? 9.313 3.184 -50.838 1.00 43.25 172 SER A C 1
ATOM 1345 O O . SER A 1 172 ? 8.622 4.105 -51.250 1.00 43.25 172 SER A O 1
ATOM 1347 N N . ASP A 1 173 ? 9.503 3.011 -49.525 1.00 43.56 173 ASP A N 1
ATOM 1348 C CA . ASP A 1 173 ? 8.499 3.537 -48.571 1.00 43.56 173 ASP A CA 1
ATOM 1349 C C . ASP A 1 173 ? 8.875 4.825 -47.811 1.00 43.56 173 ASP A C 1
ATOM 1351 O O . ASP A 1 173 ? 8.154 5.237 -46.901 1.00 43.56 173 ASP A O 1
ATOM 1355 N N . LEU A 1 174 ? 9.968 5.513 -48.166 1.00 40.53 174 LEU A N 1
ATOM 1356 C CA . LEU A 1 174 ? 10.315 6.802 -47.534 1.00 40.53 174 LEU A CA 1
ATOM 1357 C C . LEU A 1 174 ? 9.658 8.039 -48.184 1.00 40.53 174 LEU A C 1
ATOM 1359 O O . LEU A 1 174 ? 9.940 9.154 -47.751 1.00 40.53 174 LEU A O 1
ATOM 1363 N N . GLY A 1 175 ? 8.775 7.863 -49.174 1.00 37.94 175 GLY A N 1
ATOM 1364 C CA . GLY A 1 175 ? 8.130 8.971 -49.893 1.00 37.94 175 GLY A CA 1
ATOM 1365 C C . GLY A 1 175 ? 6.822 9.500 -49.293 1.00 37.94 175 GLY A C 1
ATOM 1366 O O . GLY A 1 175 ? 6.651 10.711 -49.202 1.00 37.94 175 GLY A O 1
ATOM 1367 N N . ASP A 1 176 ? 5.903 8.637 -48.840 1.00 40.59 176 ASP A N 1
ATOM 1368 C CA . ASP A 1 176 ? 4.479 9.016 -48.962 1.00 40.59 176 ASP A CA 1
ATOM 1369 C C . ASP A 1 176 ? 3.629 9.101 -47.686 1.00 40.59 176 ASP A C 1
ATOM 1371 O O . ASP A 1 176 ? 2.458 9.460 -47.776 1.00 40.59 176 ASP A O 1
ATOM 1375 N N . ASN A 1 177 ? 4.145 8.843 -46.477 1.00 42.06 177 ASN A N 1
ATOM 1376 C CA . ASN A 1 177 ? 3.257 8.758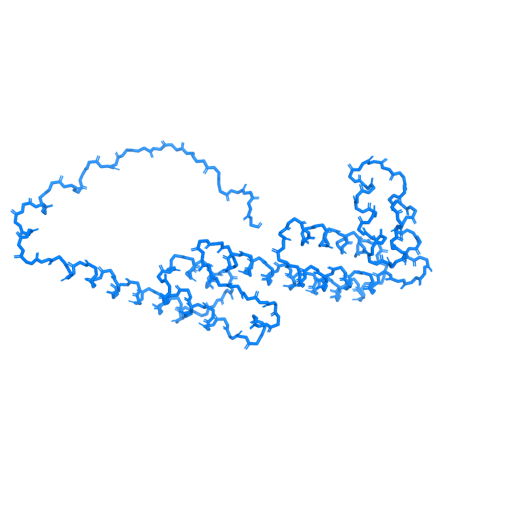 -45.297 1.00 42.06 177 ASN A CA 1
ATOM 1377 C C . ASN A 1 177 ? 3.429 9.830 -44.213 1.00 42.06 177 ASN A C 1
ATOM 1379 O O . ASN A 1 177 ? 2.920 9.673 -43.102 1.00 42.06 177 ASN A O 1
ATOM 1383 N N . ALA A 1 178 ? 4.083 10.949 -44.532 1.00 37.25 178 ALA A N 1
ATOM 1384 C CA . ALA A 1 178 ? 4.217 12.076 -43.605 1.00 37.25 178 ALA A CA 1
ATOM 1385 C C . ALA A 1 178 ? 2.952 12.956 -43.478 1.00 37.25 178 ALA A C 1
ATOM 1387 O O . ALA A 1 178 ? 2.891 13.753 -42.548 1.00 37.25 178 ALA A O 1
ATOM 1388 N N . ASN A 1 179 ? 1.929 12.807 -44.337 1.00 36.47 179 ASN A N 1
ATOM 1389 C CA . ASN A 1 179 ? 0.810 13.768 -44.394 1.00 36.47 179 ASN A CA 1
ATOM 1390 C C . ASN A 1 179 ? -0.624 13.210 -44.262 1.00 36.47 179 ASN A C 1
ATOM 1392 O O . ASN A 1 179 ? -1.565 13.995 -44.330 1.00 36.47 179 ASN A O 1
ATOM 1396 N N . SER A 1 180 ? -0.856 11.911 -44.032 1.00 36.09 180 SER A N 1
ATOM 1397 C CA . SER A 1 180 ? -2.224 11.352 -44.150 1.00 36.09 180 SER A CA 1
ATOM 1398 C C . SER A 1 180 ? -2.985 11.056 -42.847 1.00 36.09 180 SER A C 1
ATOM 1400 O O . SER A 1 180 ? -4.145 10.657 -42.918 1.00 36.09 180 SER A O 1
ATOM 1402 N N . LYS A 1 181 ? -2.415 11.248 -41.645 1.00 41.12 181 LYS A N 1
ATOM 1403 C CA . LYS A 1 181 ? -3.133 10.933 -40.381 1.00 41.12 181 LYS A CA 1
ATOM 1404 C C . LYS A 1 181 ? -3.228 12.075 -39.366 1.00 41.12 181 LYS A C 1
ATOM 1406 O O . LYS A 1 181 ? -3.376 11.842 -38.170 1.00 41.12 181 LYS A O 1
ATOM 1411 N N . LEU A 1 182 ? -3.253 13.311 -39.866 1.00 36.09 182 LEU A N 1
ATOM 1412 C CA . LEU A 1 182 ? -3.908 14.447 -39.208 1.00 36.09 182 LEU A CA 1
ATOM 1413 C C . LEU A 1 182 ? -5.431 14.345 -39.417 1.00 36.09 182 LEU A C 1
ATOM 1415 O O . LEU A 1 182 ? -6.003 15.096 -40.196 1.00 36.09 182 LEU A O 1
ATOM 1419 N N . ASN A 1 183 ? -6.091 13.383 -38.771 1.00 35.81 183 ASN A N 1
ATOM 1420 C CA . ASN A 1 183 ? -7.517 13.491 -38.448 1.00 35.81 183 ASN A CA 1
ATOM 1421 C C . ASN A 1 183 ? -7.946 12.341 -37.538 1.00 35.81 183 ASN A C 1
ATOM 1423 O O . ASN A 1 183 ? -7.908 11.190 -37.962 1.00 35.81 183 ASN A O 1
ATOM 1427 N N . LEU A 1 184 ? -8.321 12.683 -36.300 1.00 30.61 184 LEU A N 1
ATOM 1428 C CA . LEU A 1 184 ? -9.409 12.113 -35.487 1.00 30.61 184 LEU A CA 1
ATOM 1429 C C . LEU A 1 184 ? -9.280 12.661 -34.052 1.00 30.61 184 LEU A C 1
ATOM 1431 O O . LEU A 1 184 ? -8.463 12.210 -33.250 1.00 30.61 184 LEU A O 1
ATOM 1435 N N . SER A 1 185 ? -10.086 13.676 -33.747 1.00 30.23 185 SER A N 1
ATOM 1436 C CA . SER A 1 185 ? -10.512 14.045 -32.389 1.00 30.23 185 SER A CA 1
ATOM 1437 C C . SER A 1 185 ? -11.703 13.151 -31.962 1.00 30.23 185 SER A C 1
ATOM 1439 O O . SER A 1 185 ? -12.178 12.356 -32.771 1.00 30.23 185 SER A O 1
ATOM 1441 N N . PRO A 1 186 ? -12.318 13.332 -30.776 1.00 49.66 186 PRO A N 1
ATOM 1442 C CA . PRO A 1 186 ? -11.791 13.233 -29.411 1.00 49.66 186 PRO A CA 1
ATOM 1443 C C . PRO A 1 186 ? -12.574 12.186 -28.560 1.00 49.66 186 PRO A C 1
ATOM 1445 O O . PRO A 1 186 ? -13.663 11.773 -28.944 1.00 49.66 186 PRO A O 1
ATOM 1448 N N . ARG A 1 187 ? -12.075 11.889 -27.340 1.00 30.73 187 ARG A N 1
ATOM 1449 C CA . ARG A 1 187 ? -12.666 11.104 -26.209 1.00 30.73 187 ARG A CA 1
ATOM 1450 C C . ARG A 1 187 ? -12.179 9.649 -26.065 1.00 30.73 187 ARG A C 1
ATOM 1452 O O . ARG A 1 187 ? -12.488 8.801 -26.887 1.00 30.73 187 ARG A O 1
ATOM 1459 N N . ASN A 1 188 ? -11.538 9.313 -24.940 1.00 30.95 188 ASN A N 1
ATOM 1460 C CA . ASN A 1 188 ? -12.262 8.891 -23.733 1.00 30.95 188 ASN A CA 1
ATOM 1461 C C . ASN A 1 188 ? -11.337 8.783 -22.502 1.00 30.95 188 ASN A C 1
ATOM 1463 O O . ASN A 1 188 ? -10.133 8.572 -22.618 1.00 30.95 188 ASN A O 1
ATOM 1467 N N . ASN A 1 189 ? -11.954 9.001 -21.341 1.00 36.28 189 ASN A N 1
ATOM 1468 C CA . ASN A 1 189 ? -11.409 9.159 -19.992 1.00 36.28 189 ASN A CA 1
ATOM 1469 C C . ASN A 1 189 ? -10.313 8.166 -19.569 1.00 36.28 189 ASN A C 1
ATOM 1471 O O . ASN A 1 189 ? -10.508 6.959 -19.629 1.00 36.28 189 ASN A O 1
ATOM 1475 N N . ILE A 1 190 ? -9.229 8.701 -18.993 1.00 35.88 190 ILE A N 1
ATOM 1476 C CA . ILE A 1 190 ? -8.219 7.948 -18.216 1.00 35.88 190 ILE A CA 1
ATOM 1477 C C . ILE A 1 190 ? -8.183 8.425 -16.748 1.00 35.88 190 ILE A C 1
ATOM 1479 O O . ILE A 1 190 ? -7.214 8.211 -16.028 1.00 35.88 190 ILE A O 1
ATOM 1483 N N . ASN A 1 191 ? -9.248 9.079 -16.284 1.00 31.94 191 ASN A N 1
ATOM 1484 C CA . ASN A 1 191 ? -9.423 9.420 -14.876 1.00 31.94 191 ASN A CA 1
ATOM 1485 C C . ASN A 1 191 ? -10.400 8.422 -14.258 1.00 31.94 191 ASN A C 1
ATOM 1487 O O . ASN A 1 191 ? -11.588 8.723 -14.208 1.00 31.94 191 ASN A O 1
ATOM 1491 N N . GLN A 1 192 ? -9.924 7.244 -13.837 1.00 33.78 192 GLN A N 1
ATOM 1492 C CA . GLN A 1 192 ? -10.650 6.462 -12.823 1.00 33.78 192 GLN A CA 1
ATOM 1493 C C . GLN A 1 192 ? -9.855 5.389 -12.063 1.00 33.78 192 GLN A C 1
ATOM 1495 O O . GLN A 1 192 ? -10.372 4.910 -11.066 1.00 33.78 192 GLN A O 1
ATOM 1500 N N . ASP A 1 193 ? -8.600 5.079 -12.400 1.00 33.94 193 ASP A N 1
ATOM 1501 C CA . ASP A 1 193 ? -7.814 4.114 -11.606 1.00 33.94 193 ASP A CA 1
ATOM 1502 C C . ASP A 1 193 ? -6.351 4.545 -11.423 1.00 33.94 193 ASP A C 1
ATOM 1504 O O . ASP A 1 193 ? -5.420 3.932 -11.951 1.00 33.94 193 ASP A O 1
ATOM 1508 N N . ILE A 1 194 ? -6.148 5.619 -10.650 1.00 36.69 194 ILE A N 1
ATOM 1509 C CA . ILE A 1 194 ? -4.863 5.961 -10.015 1.00 36.69 194 ILE A CA 1
ATOM 1510 C C . ILE A 1 194 ? -5.119 6.298 -8.548 1.00 36.69 194 ILE A C 1
ATOM 1512 O O . ILE A 1 194 ? -6.013 7.121 -8.280 1.00 36.69 194 ILE A O 1
#

Organism: NCBI:txid215587